Protein AF-A0A1Y2HC83-F1 (afdb_monomer_lite)

Secondary structure (DSSP, 8-state):
-------------------------------PPP------------SS--SSSHHHHHHHHHHHHHHHTGGGGGTS--SSS---SSSSTT-S-TT-SS--PPPPBPHHHHHHHHHHHHSTTPPPHHHHHHHHT--HHHHHHHHHHHHHHHHHHHHH-PPP-HHHHHHHHHHTT-B-SPPSS--GGGS-----PPPP-----TT----HHHHHHHHHHHTTTS---HHHHHHHHHHHHT----EEEEEETTEEEEEE------TT-------------

pLDDT: mean 71.22, std 21.64, range [29.66, 98.06]

Radius of gyration: 36.59 Å; chains: 1; bounding box: 83×108×88 Å

InterPro domains:
  IPR021036 Small ribosomal subunit protein mS45 [PTHR28158] (38-221)

Sequence (277 aa):
MIRPSPSSSSAPAAAAAAIGALAIRRSLLHTSRPMLLATATAADVESSATTGRSRSGKKLNRVQAWLASEGKVFQQVHTGGSNYVSRRGDQPFPMNPLFRPVPPLADRVRNDIFTQATQAGGKSVAELAASFRLSEARIKAIIKLKQHERTLVQEQGFQLQHAFREGMERMLGSLTRRPGGLDVAYVKPIRADPPYLLALDEDAVFEKEDALRMLKAGSAHGTDSAAERKAFKEKSKKKEPVVFVKETKRGKMVFNLNADVTQGHVKRVYKTELKSY

Organism: NCBI:txid765915

Structure (mmCIF, N/CA/C/O backbone):
data_AF-A0A1Y2HC83-F1
#
_entry.id   AF-A0A1Y2HC83-F1
#
loop_
_atom_site.group_PDB
_atom_site.id
_atom_site.type_symbol
_atom_site.label_atom_id
_atom_site.label_alt_id
_atom_site.label_comp_id
_atom_site.label_asym_id
_atom_site.label_entity_id
_atom_site.label_seq_id
_atom_site.pdbx_PDB_ins_code
_atom_site.Cartn_x
_atom_site.Cartn_y
_atom_site.Cartn_z
_atom_site.occupancy
_atom_site.B_iso_or_equiv
_atom_site.auth_seq_id
_atom_site.auth_comp_id
_atom_site.auth_asym_id
_atom_site.auth_atom_id
_atom_site.pdbx_PDB_model_num
ATOM 1 N N . MET A 1 1 ? -46.343 -49.167 -20.601 1.00 45.88 1 MET A N 1
ATOM 2 C CA . MET A 1 1 ? -45.457 -48.256 -21.362 1.00 45.88 1 MET A CA 1
ATOM 3 C C . MET A 1 1 ? -45.866 -48.359 -22.830 1.00 45.88 1 MET A C 1
ATOM 5 O O . MET A 1 1 ? -45.583 -49.367 -23.447 1.00 45.88 1 MET A O 1
ATOM 9 N N . ILE A 1 2 ? -46.918 -47.649 -23.248 1.00 40.31 2 ILE A N 1
ATOM 10 C CA . ILE A 1 2 ? -46.916 -46.294 -23.849 1.00 40.31 2 ILE A CA 1
ATOM 11 C C . ILE A 1 2 ? -46.268 -46.270 -25.256 1.00 40.31 2 ILE A C 1
ATOM 13 O O . ILE A 1 2 ? -45.082 -46.011 -25.366 1.00 40.31 2 ILE A O 1
ATOM 17 N N . ARG A 1 3 ? -47.114 -46.531 -26.276 1.00 41.12 3 ARG A N 1
ATOM 18 C CA . ARG A 1 3 ? -47.461 -45.682 -27.455 1.00 41.12 3 ARG A CA 1
ATOM 19 C C . ARG A 1 3 ? -46.369 -45.276 -28.501 1.00 41.12 3 ARG A C 1
ATOM 21 O O . ARG A 1 3 ? -45.192 -45.465 -28.243 1.00 41.12 3 ARG A O 1
ATOM 28 N N . PRO A 1 4 ? -46.758 -44.836 -29.729 1.00 56.44 4 PRO A N 1
ATOM 29 C CA . PRO A 1 4 ? -46.346 -45.445 -31.007 1.00 56.44 4 PRO A CA 1
ATOM 30 C C . PRO A 1 4 ? -45.629 -44.487 -32.003 1.00 56.44 4 PRO A C 1
ATOM 32 O O . PRO A 1 4 ? -45.387 -43.323 -31.702 1.00 56.44 4 PRO A O 1
ATOM 35 N N . SER A 1 5 ? -45.318 -44.994 -33.205 1.00 44.75 5 SER A N 1
ATOM 36 C CA . SER A 1 5 ? -44.954 -44.282 -34.460 1.00 44.75 5 SER A CA 1
ATOM 37 C C . SER A 1 5 ? -46.175 -43.550 -35.098 1.00 44.75 5 SER A C 1
ATOM 39 O O . SER A 1 5 ? -47.247 -43.666 -34.495 1.00 44.75 5 SER A O 1
ATOM 41 N N . PRO A 1 6 ? -46.165 -42.879 -36.296 1.00 59.50 6 PRO A N 1
ATOM 42 C CA . PRO A 1 6 ? -45.123 -42.428 -37.263 1.00 59.50 6 PRO A CA 1
ATOM 43 C C . PRO A 1 6 ? -45.338 -40.990 -37.891 1.00 59.50 6 PRO A C 1
ATOM 45 O O . PRO A 1 6 ? -46.348 -40.336 -37.659 1.00 59.50 6 PRO A O 1
ATOM 48 N N . SER A 1 7 ? -44.457 -40.595 -38.838 1.00 39.09 7 SER A N 1
ATOM 49 C CA . SER A 1 7 ? -44.719 -39.840 -40.107 1.00 39.09 7 SER A CA 1
ATOM 50 C C . SER A 1 7 ? -44.665 -38.290 -40.232 1.00 39.09 7 SER A C 1
ATOM 52 O O . SER A 1 7 ? -45.057 -37.544 -39.341 1.00 39.09 7 SER A O 1
ATOM 54 N N . SER A 1 8 ? -44.296 -37.870 -41.466 1.00 37.00 8 SER A N 1
ATOM 55 C CA . SER A 1 8 ? -44.434 -36.548 -42.140 1.00 37.00 8 SER A CA 1
ATOM 56 C C . SER A 1 8 ? -43.319 -35.512 -41.857 1.00 37.00 8 SER A C 1
ATOM 58 O O . SER A 1 8 ? -42.768 -35.500 -40.769 1.00 37.00 8 SER A O 1
ATOM 60 N N . SER A 1 9 ? -42.890 -34.595 -42.734 1.00 37.06 9 SER A N 1
ATOM 61 C CA . SER A 1 9 ? -43.150 -34.260 -44.143 1.00 37.06 9 SER A CA 1
ATOM 62 C C . SER A 1 9 ? -42.238 -33.066 -44.512 1.00 37.06 9 SER A C 1
ATOM 64 O O . SER A 1 9 ? -41.998 -32.207 -43.674 1.00 37.06 9 SER A O 1
ATOM 66 N N . SER A 1 10 ? -41.795 -33.028 -45.773 1.00 37.69 10 SER A N 1
ATOM 67 C CA . SER A 1 10 ? -41.508 -31.864 -46.646 1.00 37.69 10 SER A CA 1
ATOM 68 C C . SER A 1 10 ? -40.612 -30.679 -46.217 1.00 37.69 10 SER A C 1
ATOM 70 O O . SER A 1 10 ? -40.894 -29.944 -45.276 1.00 37.69 10 SER A O 1
ATOM 72 N N . ALA A 1 11 ? -39.632 -30.406 -47.092 1.00 41.16 11 ALA A N 1
ATOM 73 C CA . ALA A 1 11 ? -38.909 -29.141 -47.305 1.00 41.16 11 ALA A CA 1
ATOM 74 C C . ALA A 1 11 ? -39.824 -27.937 -47.667 1.00 41.16 11 ALA A C 1
ATOM 76 O O . ALA A 1 11 ? -41.019 -28.137 -47.898 1.00 41.16 11 ALA A O 1
ATOM 77 N N . PRO A 1 12 ? -39.286 -26.695 -47.742 1.00 51.78 12 PRO A N 1
ATOM 78 C CA . PRO A 1 12 ? -38.745 -26.159 -49.018 1.00 51.78 12 PRO A CA 1
ATOM 79 C C . PRO A 1 12 ? -37.409 -25.377 -48.859 1.00 51.78 12 PRO A C 1
ATOM 81 O O . PRO A 1 12 ? -37.115 -24.848 -47.792 1.00 51.78 12 PRO A O 1
ATOM 84 N N . ALA A 1 13 ? -36.461 -25.446 -49.808 1.00 32.88 13 ALA A N 1
ATOM 85 C CA . ALA A 1 13 ? -36.283 -24.583 -51.004 1.00 32.88 13 ALA A CA 1
ATOM 86 C C . ALA A 1 13 ? -36.213 -23.068 -50.670 1.00 32.88 13 ALA A C 1
ATOM 88 O O . ALA A 1 13 ? -37.171 -22.504 -50.164 1.00 32.88 13 ALA A O 1
ATOM 89 N N . ALA A 1 14 ? -35.055 -22.397 -50.740 1.00 31.27 14 ALA A N 1
ATOM 90 C CA . ALA A 1 14 ? -34.318 -21.915 -51.925 1.00 31.27 14 ALA A CA 1
ATOM 91 C C . ALA A 1 14 ? -34.965 -20.710 -52.656 1.00 31.27 14 ALA A C 1
ATOM 93 O O . ALA A 1 14 ? -35.885 -20.883 -53.444 1.00 31.27 14 ALA A O 1
ATOM 94 N N . ALA A 1 15 ? -34.398 -19.514 -52.438 1.00 31.12 15 ALA A N 1
ATOM 95 C CA . ALA A 1 15 ? -34.291 -18.363 -53.358 1.00 31.12 15 ALA A CA 1
ATOM 96 C C . ALA A 1 15 ? -33.234 -17.412 -52.734 1.00 31.12 15 ALA A C 1
ATOM 98 O O . ALA A 1 15 ? -33.393 -17.038 -51.579 1.00 31.12 15 ALA A O 1
ATOM 99 N N . ALA A 1 16 ? -32.036 -17.118 -53.255 1.00 29.66 16 ALA A N 1
ATOM 100 C CA . ALA A 1 16 ? -31.529 -16.774 -54.590 1.00 29.66 16 ALA A CA 1
ATOM 101 C C . ALA A 1 16 ? -31.827 -15.324 -55.039 1.00 29.66 16 ALA A C 1
ATOM 103 O O . ALA A 1 16 ? -32.833 -15.082 -55.692 1.00 29.66 16 ALA A O 1
ATOM 104 N N . ALA A 1 17 ? -30.913 -14.396 -54.700 1.00 30.97 17 ALA A N 1
ATOM 105 C CA . ALA A 1 17 ? -30.393 -13.261 -55.504 1.00 30.97 17 ALA A CA 1
ATOM 106 C C . ALA A 1 17 ? -29.356 -12.491 -54.628 1.00 30.97 17 ALA A C 1
ATOM 108 O O . ALA A 1 17 ? -29.704 -12.083 -53.527 1.00 30.97 17 ALA A O 1
ATOM 109 N N . ALA A 1 18 ? -28.034 -12.435 -54.885 1.00 30.77 18 ALA A N 1
ATOM 110 C CA . ALA A 1 18 ? -27.296 -11.784 -55.991 1.00 30.77 18 ALA A CA 1
ATOM 111 C C . ALA A 1 18 ? -27.608 -10.263 -56.043 1.00 30.77 18 ALA A C 1
ATOM 113 O O . ALA A 1 18 ? -28.774 -9.923 -56.136 1.00 30.77 18 ALA A O 1
ATOM 114 N N . ILE A 1 19 ? -26.724 -9.255 -55.984 1.00 33.34 19 ILE A N 1
ATOM 115 C CA . ILE A 1 19 ? -25.278 -9.025 -56.179 1.00 33.34 19 ILE A CA 1
ATOM 116 C C . ILE A 1 19 ? -24.958 -7.674 -55.494 1.00 33.34 19 ILE A C 1
ATOM 118 O O . ILE A 1 19 ? -25.805 -6.785 -55.491 1.00 33.34 19 ILE A O 1
ATOM 122 N N . GLY A 1 20 ? -23.735 -7.464 -54.990 1.00 30.34 20 GLY A N 1
ATOM 123 C CA . GLY A 1 20 ? -23.270 -6.110 -54.655 1.00 30.34 20 GLY A CA 1
ATOM 124 C C . GLY A 1 20 ? -21.979 -6.056 -53.846 1.00 30.34 20 GLY A C 1
ATOM 125 O O . GLY A 1 20 ? -22.003 -5.833 -52.642 1.00 30.34 20 GLY A O 1
ATOM 126 N N . ALA A 1 21 ? -20.841 -6.256 -54.508 1.00 34.69 21 ALA A N 1
ATOM 127 C CA . ALA A 1 21 ? -19.525 -5.981 -53.946 1.00 34.69 21 ALA A CA 1
ATOM 128 C C . ALA A 1 21 ? -19.217 -4.474 -53.993 1.00 34.69 21 ALA A C 1
ATOM 130 O O . ALA A 1 21 ? -19.332 -3.891 -55.065 1.00 34.69 21 ALA A O 1
ATOM 131 N N . LEU A 1 22 ? -18.725 -3.878 -52.898 1.00 32.03 22 LEU A N 1
ATOM 132 C CA . LEU A 1 22 ? -17.522 -3.035 -52.949 1.00 32.03 22 LEU A CA 1
ATOM 133 C C . LEU A 1 22 ? -16.930 -2.763 -51.558 1.00 32.03 22 LEU A C 1
ATOM 135 O O . LEU A 1 22 ? -17.601 -2.725 -50.533 1.00 32.03 22 LEU A O 1
ATOM 139 N N . ALA A 1 23 ? -15.617 -2.608 -51.581 1.00 33.75 23 ALA A N 1
ATOM 140 C CA . ALA A 1 23 ? -14.670 -2.620 -50.492 1.00 33.75 23 ALA A CA 1
ATOM 141 C C . ALA A 1 23 ? -14.610 -1.331 -49.643 1.00 33.75 23 ALA A C 1
ATOM 143 O O . ALA A 1 23 ? -14.702 -0.225 -50.158 1.00 33.75 23 ALA A O 1
ATOM 144 N N . ILE A 1 24 ? -14.319 -1.537 -48.350 1.00 39.47 24 ILE A N 1
ATOM 145 C CA . ILE A 1 24 ? -13.302 -0.872 -47.504 1.00 39.47 24 ILE A CA 1
ATOM 146 C C . ILE A 1 24 ? -13.217 0.671 -47.558 1.00 39.47 24 ILE A C 1
ATOM 148 O O . ILE A 1 24 ? -12.739 1.225 -48.542 1.00 39.47 24 ILE A O 1
ATOM 152 N N . ARG A 1 25 ? -13.404 1.337 -46.397 1.00 36.41 25 ARG A N 1
ATOM 153 C CA . ARG A 1 25 ? -12.366 2.176 -45.732 1.00 36.41 25 ARG A CA 1
ATOM 154 C C . ARG A 1 25 ? -12.815 2.786 -44.386 1.00 36.41 25 ARG A C 1
ATOM 156 O O . ARG A 1 25 ? -13.729 3.588 -44.321 1.00 36.41 25 ARG A O 1
ATOM 163 N N . ARG A 1 26 ? -12.069 2.401 -43.338 1.00 36.91 26 ARG A N 1
ATOM 164 C CA . ARG A 1 26 ? -11.460 3.208 -42.251 1.00 36.91 26 ARG A CA 1
ATOM 165 C C . ARG A 1 26 ? -12.202 4.433 -41.666 1.00 36.91 26 ARG A C 1
ATOM 167 O O . ARG A 1 26 ? -12.297 5.454 -42.322 1.00 36.91 26 ARG A O 1
ATOM 174 N N . SER A 1 27 ? -12.464 4.323 -40.352 1.00 37.09 27 SER A N 1
ATOM 175 C CA . SER A 1 27 ? -12.159 5.249 -39.228 1.00 37.09 27 SER A CA 1
ATOM 176 C C . SER A 1 27 ? -12.432 6.756 -39.343 1.00 37.09 27 SER A C 1
ATOM 178 O O . SER A 1 27 ? -12.029 7.364 -40.323 1.00 37.09 27 SER A O 1
ATOM 180 N N . LEU A 1 28 ? -12.905 7.356 -38.237 1.00 42.22 28 LEU A N 1
ATOM 181 C CA . LEU A 1 28 ? -12.332 8.503 -37.480 1.00 42.22 28 LEU A CA 1
ATOM 182 C C . LEU A 1 28 ? -13.413 8.969 -36.472 1.00 42.22 28 LEU A C 1
ATOM 184 O O . LEU A 1 28 ? -14.526 9.291 -36.859 1.00 42.22 28 LEU A O 1
ATOM 188 N N . LEU A 1 29 ? -13.259 8.762 -35.161 1.00 40.66 29 LEU A N 1
ATOM 189 C CA . LEU A 1 29 ? -12.556 9.634 -34.207 1.00 40.66 29 LEU A CA 1
ATOM 190 C C . LEU A 1 29 ? -12.891 11.123 -34.365 1.00 40.66 29 LEU A C 1
ATOM 192 O O . LEU A 1 29 ? -12.432 11.793 -35.285 1.00 40.66 29 LEU A O 1
ATOM 196 N N . HIS A 1 30 ? -13.640 11.620 -33.380 1.00 38.84 30 HIS A N 1
ATOM 197 C CA . HIS A 1 30 ? -13.771 13.031 -33.060 1.00 38.84 30 HIS A CA 1
ATOM 198 C C . HIS A 1 30 ? -12.400 13.554 -32.626 1.00 38.84 30 HIS A C 1
ATOM 200 O O . HIS A 1 30 ? -11.916 13.253 -31.536 1.00 38.84 30 HIS A O 1
ATOM 206 N N . THR A 1 31 ? -11.767 14.328 -33.497 1.00 39.34 31 THR A N 1
ATOM 207 C CA . THR A 1 31 ? -10.658 15.212 -33.147 1.00 39.34 31 THR A CA 1
ATOM 208 C C . THR A 1 31 ? -11.039 16.597 -33.632 1.00 39.34 31 THR A C 1
ATOM 210 O O . THR A 1 31 ? -11.490 16.787 -34.762 1.00 39.34 31 THR A O 1
ATOM 213 N N . SER A 1 32 ? -10.892 17.552 -32.723 1.00 39.56 32 SER A N 1
ATOM 214 C CA . SER A 1 32 ? -11.107 18.974 -32.916 1.00 39.56 32 SER A CA 1
ATOM 215 C C . SER A 1 32 ? -10.451 19.460 -34.203 1.00 39.56 32 SER A C 1
ATOM 217 O O . SER A 1 32 ? -9.245 19.309 -34.402 1.00 39.56 32 SER A O 1
ATOM 219 N N . ARG A 1 33 ? -11.268 20.046 -35.076 1.00 38.38 33 ARG A N 1
ATOM 220 C CA . ARG A 1 33 ? -10.819 20.751 -36.270 1.00 38.38 33 ARG A CA 1
ATOM 221 C C . ARG A 1 33 ? -10.225 22.103 -35.849 1.00 38.38 33 ARG A C 1
ATOM 223 O O . ARG A 1 33 ? -10.919 22.858 -35.169 1.00 38.38 33 ARG A O 1
ATOM 230 N N . PRO A 1 34 ? -8.988 22.435 -36.251 1.00 45.12 34 PRO A N 1
ATOM 231 C CA . PRO A 1 34 ? -8.482 23.794 -36.171 1.00 45.12 34 PRO A CA 1
ATOM 232 C C . PRO A 1 34 ? -9.173 24.651 -37.238 1.00 45.12 34 PRO A C 1
ATOM 234 O O . PRO A 1 34 ? -9.329 24.246 -38.391 1.00 45.12 34 PRO A O 1
ATOM 237 N N . MET A 1 35 ? -9.617 25.829 -36.821 1.00 42.78 35 MET A N 1
ATOM 238 C CA . MET A 1 35 ? -10.268 26.832 -37.652 1.00 42.78 35 MET A CA 1
ATOM 239 C C . MET A 1 35 ? -9.191 27.600 -38.428 1.00 42.78 35 MET A C 1
ATOM 241 O O . MET A 1 35 ? -8.456 28.362 -37.816 1.00 42.78 35 MET A O 1
ATOM 245 N N . LEU A 1 36 ? -9.080 27.410 -39.746 1.00 40.59 36 LEU A N 1
ATOM 246 C CA . LEU A 1 36 ? -8.423 28.369 -40.644 1.00 40.59 36 LEU A CA 1
ATOM 247 C C . LEU A 1 36 ? -8.997 28.251 -42.061 1.00 40.59 36 LEU A C 1
ATOM 249 O O . LEU A 1 36 ? -8.651 27.334 -42.801 1.00 40.59 36 LEU A O 1
ATOM 253 N N . LEU A 1 37 ? -9.837 29.218 -42.435 1.00 34.22 37 LEU A N 1
ATOM 254 C CA . LEU A 1 37 ? -9.854 29.779 -43.784 1.00 34.22 37 LEU A CA 1
ATOM 255 C C . LEU A 1 37 ? -10.456 31.191 -43.719 1.00 34.22 37 LEU A C 1
ATOM 257 O O . LEU A 1 37 ? -11.670 31.363 -43.726 1.00 34.22 37 LEU A O 1
ATOM 261 N N . ALA A 1 38 ? -9.588 32.196 -43.635 1.00 34.94 38 ALA A N 1
ATOM 262 C CA . ALA A 1 38 ? -9.898 33.546 -44.077 1.00 34.94 38 ALA A CA 1
ATOM 263 C C . ALA A 1 38 ? -8.906 33.872 -45.194 1.00 34.94 38 ALA A C 1
ATOM 265 O O . ALA A 1 38 ? -7.693 33.743 -45.036 1.00 34.94 38 ALA A O 1
ATOM 266 N N . THR A 1 39 ? -9.461 34.194 -46.351 1.00 42.56 39 THR A N 1
ATOM 267 C CA . THR A 1 39 ? -8.772 34.605 -47.567 1.00 42.56 39 THR A CA 1
ATOM 268 C C . THR A 1 39 ? -8.054 35.933 -47.342 1.00 42.56 39 THR A C 1
ATOM 270 O O . THR A 1 39 ? -8.710 36.941 -47.092 1.00 42.56 39 THR A O 1
ATOM 273 N N . ALA A 1 40 ? -6.732 35.948 -47.482 1.00 35.38 40 ALA A N 1
ATOM 274 C CA . ALA A 1 4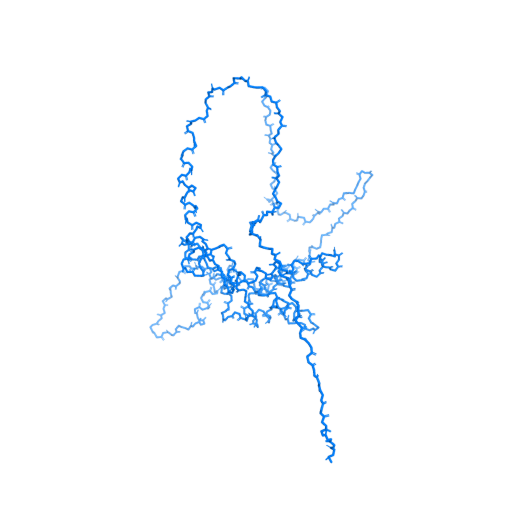0 ? -5.958 37.169 -47.660 1.00 35.38 40 ALA A CA 1
ATOM 275 C C . ALA A 1 40 ? -4.898 36.915 -48.738 1.00 35.38 40 ALA A C 1
ATOM 277 O O . ALA A 1 40 ? -3.988 36.109 -48.575 1.00 35.38 40 ALA A O 1
ATOM 278 N N . THR A 1 41 ? -5.170 37.529 -49.885 1.00 34.03 41 THR A N 1
ATOM 279 C CA . THR A 1 41 ? -4.273 38.019 -50.938 1.00 34.03 41 THR A CA 1
ATOM 280 C C . THR A 1 41 ? -2.787 37.658 -50.866 1.00 34.03 41 THR A C 1
ATOM 282 O O . THR A 1 41 ? -2.089 37.954 -49.902 1.00 34.03 41 THR A O 1
ATOM 285 N N . ALA A 1 42 ? -2.307 37.117 -51.987 1.00 44.78 42 ALA A N 1
ATOM 286 C CA . ALA A 1 42 ? -0.905 36.972 -52.335 1.00 44.78 42 ALA A CA 1
ATOM 287 C C . ALA A 1 42 ? -0.193 38.331 -52.420 1.00 44.78 42 ALA A C 1
ATOM 289 O O . ALA A 1 42 ? -0.583 39.162 -53.235 1.00 44.78 42 ALA A O 1
ATOM 290 N N . ALA A 1 43 ? 0.842 38.515 -51.602 1.00 46.56 43 ALA A N 1
ATOM 291 C CA . ALA A 1 43 ? 2.097 39.221 -51.881 1.00 46.56 43 ALA A CA 1
ATOM 292 C C . ALA A 1 43 ? 2.872 39.349 -50.558 1.00 46.56 43 ALA A C 1
ATOM 294 O O . ALA A 1 43 ? 2.275 39.645 -49.529 1.00 46.56 43 ALA A O 1
ATOM 295 N N . ASP A 1 44 ? 4.183 39.116 -50.616 1.00 43.19 44 ASP A N 1
ATOM 296 C CA . ASP A 1 44 ? 5.177 39.427 -49.582 1.00 43.19 44 ASP A CA 1
ATOM 297 C C . ASP A 1 44 ? 5.065 38.692 -48.235 1.00 43.19 44 ASP A C 1
ATOM 299 O O . ASP A 1 44 ? 4.354 39.115 -47.338 1.00 43.19 44 ASP A O 1
ATOM 303 N N . VAL A 1 45 ? 5.830 37.601 -48.080 1.00 48.75 45 VAL A N 1
ATOM 304 C CA . VAL A 1 45 ? 6.926 37.449 -47.090 1.00 48.75 45 VAL A CA 1
ATOM 305 C C . VAL A 1 45 ? 7.704 36.183 -47.479 1.00 48.75 45 VAL A C 1
ATOM 307 O O . VAL A 1 45 ? 7.499 35.088 -46.954 1.00 48.75 45 VAL A O 1
ATOM 310 N N . GLU A 1 46 ? 8.625 36.333 -48.425 1.00 48.75 46 GLU A N 1
ATOM 311 C CA . GLU A 1 46 ? 9.787 35.457 -48.532 1.00 48.75 46 GLU A CA 1
ATOM 312 C C . GLU A 1 46 ? 10.875 36.051 -47.630 1.00 48.75 46 GLU A C 1
ATOM 314 O O . GLU A 1 46 ? 11.444 37.087 -47.960 1.00 48.75 46 GLU A O 1
ATOM 319 N N . SER A 1 47 ? 11.124 35.444 -46.464 1.00 49.28 47 SER A N 1
ATOM 320 C CA . SER A 1 47 ? 12.454 35.328 -45.830 1.00 49.28 47 SER A CA 1
ATOM 321 C C . SER A 1 47 ? 12.354 34.831 -44.385 1.00 49.28 47 SER A C 1
ATOM 323 O O . SER A 1 47 ? 11.596 35.352 -43.575 1.00 49.28 47 SER A O 1
ATOM 325 N N . SER A 1 48 ? 13.210 33.858 -44.058 1.00 44.34 48 SER A N 1
ATOM 326 C CA . SER A 1 48 ? 13.523 33.354 -42.708 1.00 44.34 48 SER A CA 1
ATOM 327 C C . SER A 1 48 ? 12.559 32.352 -42.056 1.00 44.34 48 SER A C 1
ATOM 329 O O . SER A 1 48 ? 12.092 32.554 -40.940 1.00 44.34 48 SER A O 1
ATOM 331 N N . ALA A 1 49 ? 12.365 31.180 -42.675 1.00 46.72 49 ALA A N 1
ATOM 332 C CA . ALA A 1 49 ? 11.893 29.990 -41.943 1.00 46.72 49 ALA A CA 1
ATOM 333 C C . ALA A 1 49 ? 12.374 28.647 -42.533 1.00 46.72 49 ALA A C 1
ATOM 335 O O . ALA A 1 49 ? 11.618 27.679 -42.592 1.00 46.72 49 ALA A O 1
ATOM 336 N N . THR A 1 50 ? 13.627 28.535 -42.984 1.00 50.84 50 THR A N 1
ATOM 337 C CA . THR A 1 50 ? 14.108 27.309 -43.656 1.00 50.84 50 THR A CA 1
ATOM 338 C C . THR A 1 50 ? 15.499 26.851 -43.213 1.00 50.84 50 THR A C 1
ATOM 340 O O . THR A 1 50 ? 16.330 26.499 -44.033 1.00 50.84 50 THR A O 1
ATOM 343 N N . THR A 1 51 ? 15.757 26.735 -41.905 1.00 46.91 51 THR A N 1
ATOM 344 C CA . THR A 1 51 ? 16.914 25.939 -41.409 1.00 46.91 51 THR A CA 1
ATOM 345 C C . THR A 1 51 ? 16.641 25.070 -40.168 1.00 46.91 51 THR A C 1
ATOM 347 O O . THR A 1 51 ? 17.521 24.332 -39.728 1.00 46.91 51 THR A O 1
ATOM 350 N N . GLY A 1 52 ? 15.412 25.036 -39.630 1.00 46.84 52 GLY A N 1
ATOM 351 C CA . GLY A 1 52 ? 15.092 24.270 -38.407 1.00 46.84 52 GLY A CA 1
ATOM 352 C C . GLY A 1 52 ? 14.457 22.879 -38.594 1.00 46.84 52 GLY A C 1
ATOM 353 O O . GLY A 1 52 ? 14.482 22.060 -37.676 1.00 46.84 52 GLY A O 1
ATOM 354 N N . ARG A 1 53 ? 13.877 22.567 -39.763 1.00 50.62 53 ARG A N 1
ATOM 355 C CA . ARG A 1 53 ? 12.913 21.446 -39.902 1.00 50.62 53 ARG A CA 1
ATOM 356 C C . ARG A 1 53 ? 13.532 20.057 -40.151 1.00 50.62 53 ARG A C 1
ATOM 358 O O . ARG A 1 53 ? 12.866 19.045 -39.959 1.00 50.62 53 ARG A O 1
ATOM 365 N N . SER A 1 54 ? 14.814 19.975 -40.512 1.00 54.06 54 SER A N 1
ATOM 366 C CA . SER A 1 54 ? 15.453 18.720 -40.966 1.00 54.06 54 SER A CA 1
ATOM 367 C C . SER A 1 54 ? 15.996 17.821 -39.835 1.00 54.06 54 SER A C 1
ATOM 369 O O . SER A 1 54 ? 16.049 16.597 -39.965 1.00 54.06 54 SER A O 1
ATOM 371 N N . ARG A 1 55 ? 16.343 18.380 -38.666 1.00 55.66 55 ARG A N 1
ATOM 372 C CA . ARG A 1 55 ? 16.945 17.595 -37.562 1.00 55.66 55 ARG A CA 1
ATOM 373 C C . ARG A 1 55 ? 15.926 16.823 -36.709 1.00 55.66 55 ARG A C 1
ATOM 375 O O . ARG A 1 55 ? 16.302 15.866 -36.033 1.00 55.66 55 ARG A O 1
ATOM 382 N N . SER A 1 56 ? 14.648 17.204 -36.766 1.00 60.03 56 SER A N 1
ATOM 383 C CA . SER A 1 56 ? 13.549 16.551 -36.037 1.00 60.03 56 SER A CA 1
ATOM 384 C C . SER A 1 56 ? 13.087 15.249 -36.711 1.00 60.03 56 SER A C 1
ATOM 386 O O . SER A 1 56 ? 12.889 14.239 -36.035 1.00 60.03 56 SER A O 1
ATOM 388 N N . GLY A 1 57 ? 13.032 15.216 -38.051 1.00 68.88 57 GLY A N 1
ATOM 389 C CA . GLY A 1 57 ? 12.521 14.067 -38.813 1.00 68.88 57 GLY A CA 1
ATOM 390 C C . GLY A 1 57 ? 13.272 12.759 -38.545 1.00 68.88 57 GLY A C 1
ATOM 391 O O . GLY A 1 57 ? 12.652 11.725 -38.328 1.00 68.88 57 GLY A O 1
ATOM 392 N N . LYS A 1 58 ? 14.608 12.795 -38.437 1.00 74.38 58 LYS A N 1
ATOM 393 C CA . LYS A 1 58 ? 15.410 11.590 -38.138 1.00 74.38 58 LYS A CA 1
ATOM 394 C C . LYS A 1 58 ? 15.119 11.010 -36.746 1.00 74.38 58 LYS A C 1
ATOM 396 O O . LYS A 1 58 ? 15.132 9.792 -36.578 1.00 74.38 58 LYS A O 1
ATOM 401 N N . LYS A 1 59 ? 14.851 11.863 -35.749 1.00 77.69 59 LYS A N 1
ATOM 402 C CA . LYS A 1 59 ? 14.491 11.429 -34.387 1.00 77.69 59 LYS A CA 1
ATOM 403 C C . LYS A 1 59 ? 13.076 10.856 -34.352 1.00 77.69 59 LYS A C 1
ATOM 405 O O . LYS A 1 59 ? 12.874 9.799 -33.764 1.00 77.69 59 LYS A O 1
ATOM 410 N N . LEU A 1 60 ? 12.133 11.504 -35.038 1.00 81.88 60 LEU A N 1
ATOM 411 C CA . LEU A 1 60 ? 10.763 11.007 -35.183 1.00 81.88 60 LEU A CA 1
ATOM 412 C C . LEU A 1 60 ? 10.730 9.645 -35.884 1.00 81.88 60 LEU A C 1
ATOM 414 O O . LEU A 1 60 ? 10.064 8.738 -35.397 1.00 81.88 60 LEU A O 1
ATOM 418 N N . ASN A 1 61 ? 11.528 9.458 -36.937 1.00 88.69 61 ASN A N 1
ATOM 419 C CA . ASN A 1 61 ? 11.636 8.176 -37.634 1.00 88.69 61 ASN A CA 1
ATOM 420 C C . ASN A 1 61 ? 12.170 7.064 -36.718 1.00 88.69 61 ASN A C 1
ATOM 422 O O . ASN A 1 61 ? 11.683 5.941 -36.775 1.00 88.69 61 ASN A O 1
ATOM 426 N N . ARG A 1 62 ? 13.134 7.366 -35.834 1.00 91.56 62 ARG A N 1
ATOM 427 C CA . ARG A 1 62 ? 13.633 6.398 -34.839 1.00 91.56 62 ARG A CA 1
ATOM 428 C C . ARG A 1 62 ? 12.576 6.031 -33.800 1.00 91.56 62 ARG A C 1
ATOM 430 O O . ARG A 1 62 ? 12.431 4.857 -33.482 1.00 91.56 62 ARG A O 1
ATOM 437 N N . VAL A 1 63 ? 11.827 7.013 -33.297 1.00 91.81 63 VAL A N 1
ATOM 438 C CA . VAL A 1 63 ? 10.730 6.769 -32.346 1.00 91.81 63 VAL A CA 1
ATOM 439 C C . VAL A 1 63 ? 9.630 5.937 -33.001 1.00 91.81 63 VAL A C 1
ATOM 441 O O . VAL A 1 63 ? 9.164 4.975 -32.404 1.00 91.81 63 VAL A O 1
ATOM 444 N N . GLN A 1 64 ? 9.250 6.253 -34.239 1.00 93.56 64 GLN A N 1
ATOM 445 C CA . GLN A 1 64 ? 8.264 5.475 -34.990 1.00 93.56 64 GLN A CA 1
ATOM 446 C C . GLN A 1 64 ? 8.750 4.052 -35.272 1.00 93.56 64 GLN A C 1
ATOM 448 O O . GLN A 1 64 ? 7.979 3.114 -35.100 1.00 93.56 64 GLN A O 1
ATOM 453 N N . ALA A 1 65 ? 10.023 3.879 -35.640 1.00 94.19 65 ALA A N 1
ATOM 454 C CA . ALA A 1 65 ? 10.618 2.558 -35.816 1.00 94.19 65 ALA A CA 1
ATOM 455 C C . ALA A 1 65 ? 10.577 1.745 -34.513 1.00 94.19 65 ALA A C 1
ATOM 457 O O . ALA A 1 65 ? 10.211 0.575 -34.553 1.00 94.19 65 ALA A O 1
ATOM 458 N N . TRP A 1 66 ? 10.874 2.367 -33.366 1.00 93.12 66 TRP A N 1
ATOM 459 C CA . TRP A 1 66 ? 10.773 1.719 -32.056 1.00 93.12 66 TRP A CA 1
ATOM 460 C C . TRP A 1 66 ? 9.326 1.377 -31.684 1.00 93.12 66 TRP A C 1
ATOM 462 O O . TRP A 1 66 ? 9.051 0.248 -31.295 1.00 93.12 66 TRP A O 1
ATOM 472 N N . LEU A 1 67 ? 8.380 2.307 -31.862 1.00 93.94 67 LEU A N 1
ATOM 473 C CA . LEU A 1 67 ? 6.950 2.069 -31.623 1.00 93.94 67 LEU A CA 1
ATOM 474 C C . LEU A 1 67 ? 6.391 0.946 -32.509 1.00 93.94 67 LEU A C 1
ATOM 476 O O . LEU A 1 67 ? 5.499 0.219 -32.079 1.00 93.94 67 LEU A O 1
ATOM 480 N N . ALA A 1 68 ? 6.910 0.800 -33.730 1.00 93.75 68 ALA A N 1
ATOM 481 C CA . ALA A 1 68 ? 6.528 -0.266 -34.650 1.00 93.75 68 ALA A CA 1
ATOM 482 C C . ALA A 1 68 ? 7.147 -1.629 -34.286 1.00 93.75 68 ALA A C 1
ATOM 484 O O . ALA A 1 68 ? 6.536 -2.659 -34.581 1.00 93.75 68 ALA A O 1
ATOM 485 N N . SER A 1 69 ? 8.329 -1.638 -33.661 1.00 91.81 69 SER A N 1
ATOM 486 C CA . SER A 1 69 ? 9.037 -2.843 -33.222 1.00 91.81 69 SER A CA 1
ATOM 487 C C . SER A 1 69 ? 8.814 -3.122 -31.728 1.00 91.81 69 SER A C 1
ATOM 489 O O . SER A 1 69 ? 7.736 -3.567 -31.338 1.00 91.81 69 SER A O 1
ATOM 491 N N . GLU A 1 70 ? 9.813 -2.863 -30.884 1.00 89.88 70 GLU A N 1
ATOM 492 C CA . GLU A 1 70 ? 9.838 -3.162 -29.446 1.00 89.88 70 GLU A CA 1
ATOM 493 C C . GLU A 1 70 ? 8.694 -2.484 -28.679 1.00 89.88 70 GLU A C 1
ATOM 495 O O . GLU A 1 70 ? 8.079 -3.083 -27.796 1.00 89.88 70 GLU A O 1
ATOM 500 N N . GLY A 1 71 ? 8.369 -1.245 -29.049 1.00 91.00 71 GLY A N 1
ATOM 501 C CA . GLY A 1 71 ? 7.338 -0.433 -28.412 1.00 91.00 71 GLY A CA 1
ATOM 502 C C . GLY A 1 71 ? 5.920 -0.974 -28.591 1.00 91.00 71 GLY A C 1
ATOM 503 O O . GLY A 1 71 ? 5.033 -0.659 -27.794 1.00 91.00 71 GLY A O 1
ATOM 504 N N . LYS A 1 72 ? 5.699 -1.833 -29.593 1.00 92.06 72 LYS A N 1
ATOM 505 C CA . LYS A 1 72 ? 4.382 -2.398 -29.914 1.00 92.06 72 LYS A CA 1
ATOM 506 C C . LYS A 1 72 ? 3.807 -3.230 -28.766 1.00 92.06 72 LYS A C 1
ATOM 508 O O . LYS A 1 72 ? 2.594 -3.249 -28.570 1.00 92.06 72 LYS A O 1
ATOM 513 N N . VAL A 1 73 ? 4.672 -3.864 -27.972 1.00 89.75 73 VAL A N 1
ATOM 514 C CA . VAL A 1 73 ? 4.286 -4.676 -26.806 1.00 89.75 73 VAL A CA 1
ATOM 515 C C . VAL A 1 73 ? 3.576 -3.836 -25.737 1.00 89.75 73 VAL A C 1
ATOM 517 O O . VAL A 1 73 ? 2.707 -4.344 -25.033 1.00 89.75 73 VAL A O 1
ATOM 520 N N . PHE A 1 74 ? 3.888 -2.540 -25.641 1.00 90.31 74 PHE A N 1
ATOM 521 C CA . PHE A 1 74 ? 3.307 -1.630 -24.647 1.00 90.31 74 PHE A CA 1
ATOM 522 C C . PHE A 1 74 ? 2.030 -0.931 -25.127 1.00 90.31 74 PHE A C 1
ATOM 524 O O . PHE A 1 74 ? 1.394 -0.217 -24.355 1.00 90.31 74 PHE A O 1
ATOM 531 N N . GLN A 1 75 ? 1.636 -1.124 -26.389 1.00 90.94 75 GLN A N 1
ATOM 532 C CA . GLN A 1 75 ? 0.406 -0.543 -26.927 1.00 90.94 75 GLN A CA 1
ATOM 533 C C . GLN A 1 75 ? -0.843 -1.241 -26.374 1.00 90.94 75 GLN A C 1
ATOM 535 O O . GLN A 1 75 ? -1.891 -0.615 -26.218 1.00 90.94 75 GLN A O 1
ATOM 540 N N . GLN A 1 76 ? -0.739 -2.541 -26.099 1.00 86.75 76 GLN A N 1
ATOM 541 C CA . GLN A 1 76 ? -1.835 -3.340 -25.571 1.00 86.75 76 GLN A CA 1
ATOM 542 C C . GLN A 1 76 ? -1.682 -3.536 -24.067 1.00 86.75 76 GLN A C 1
ATOM 544 O O . GLN A 1 76 ? -0.592 -3.767 -23.543 1.00 86.75 76 GLN A O 1
ATOM 549 N N . VAL A 1 77 ? -2.815 -3.475 -23.371 1.00 83.88 77 VAL A N 1
ATOM 550 C CA . VAL A 1 77 ? -2.880 -3.820 -21.957 1.00 83.88 77 VAL A CA 1
ATOM 551 C C . VAL A 1 77 ? -2.674 -5.321 -21.826 1.00 83.88 77 VAL A C 1
ATOM 553 O O . VAL A 1 77 ? -3.520 -6.119 -22.224 1.00 83.88 77 VAL A O 1
ATOM 556 N N . HIS A 1 78 ? -1.551 -5.714 -21.244 1.00 82.75 78 HIS A N 1
ATOM 557 C CA . HIS A 1 78 ? -1.371 -7.091 -20.814 1.00 82.75 78 HIS A CA 1
ATOM 558 C C . HIS A 1 78 ? -2.284 -7.404 -19.612 1.00 82.75 78 HIS A C 1
ATOM 560 O O . HIS A 1 78 ? -2.679 -6.515 -18.849 1.00 82.75 78 HIS A O 1
ATOM 566 N N . THR A 1 79 ? -2.624 -8.673 -19.435 1.00 80.00 79 THR A N 1
ATOM 567 C CA . THR A 1 79 ? -3.529 -9.111 -18.369 1.00 80.00 79 THR A CA 1
ATOM 568 C C . THR A 1 79 ? -2.746 -9.939 -17.357 1.00 80.00 79 THR A C 1
ATOM 570 O O . THR A 1 79 ? -2.106 -10.909 -17.751 1.00 80.00 79 THR A O 1
ATOM 573 N N . GLY A 1 80 ? -2.807 -9.586 -16.067 1.00 77.88 80 GLY A N 1
ATOM 574 C CA . GLY A 1 80 ? -2.291 -10.436 -14.982 1.00 77.88 80 GLY A CA 1
ATOM 575 C C . GLY A 1 80 ? -0.898 -10.092 -14.435 1.00 77.88 80 GLY A C 1
ATOM 576 O O . GLY A 1 80 ? -0.371 -10.855 -13.633 1.00 77.88 80 GLY A O 1
ATOM 577 N N . GLY A 1 81 ? -0.307 -8.960 -14.814 1.00 83.19 81 GLY A N 1
ATOM 578 C CA . GLY A 1 81 ? 0.998 -8.500 -14.314 1.00 83.19 81 GLY A CA 1
ATOM 579 C C . GLY A 1 81 ? 1.185 -7.009 -14.565 1.00 83.19 81 GLY A C 1
ATOM 580 O O . GLY A 1 81 ? 0.189 -6.372 -14.879 1.00 83.19 81 GLY A O 1
ATOM 581 N N . SER A 1 82 ? 2.411 -6.481 -14.434 1.00 87.50 82 SER A N 1
ATOM 582 C CA . SER A 1 82 ? 2.805 -5.112 -14.835 1.00 87.50 82 SER A CA 1
ATOM 583 C C . SER A 1 82 ? 3.778 -5.137 -16.030 1.00 87.50 82 SER A C 1
ATOM 585 O O . SER A 1 82 ? 4.714 -5.935 -16.039 1.00 87.50 82 SER A O 1
ATOM 587 N N . ASN A 1 83 ? 3.555 -4.284 -17.050 1.00 91.31 83 ASN A N 1
ATOM 588 C CA . ASN A 1 83 ? 4.252 -4.373 -18.344 1.00 91.31 83 ASN A CA 1
ATOM 589 C C . ASN A 1 83 ? 5.333 -3.318 -18.360 1.00 91.31 83 ASN A C 1
ATOM 591 O O . ASN A 1 83 ? 5.170 -2.231 -18.919 1.00 91.31 83 ASN A O 1
ATOM 595 N N . TYR A 1 84 ? 6.395 -3.588 -17.625 1.00 91.38 84 TYR A N 1
ATOM 596 C CA . TYR A 1 84 ? 7.460 -2.624 -17.487 1.00 91.38 84 TYR A CA 1
ATOM 597 C C . TYR A 1 84 ? 8.400 -2.637 -18.688 1.00 91.38 84 TYR A C 1
ATOM 599 O O . TYR A 1 84 ? 8.584 -3.650 -19.352 1.00 91.38 84 TYR A O 1
ATOM 607 N N . VAL A 1 85 ? 9.023 -1.486 -18.945 1.00 90.56 85 VAL A N 1
ATOM 608 C CA . VAL A 1 85 ? 9.982 -1.316 -20.049 1.00 90.56 85 VAL A CA 1
ATOM 609 C C . VAL A 1 85 ? 11.245 -2.157 -19.827 1.00 90.56 85 VAL A C 1
ATOM 611 O O . VAL A 1 85 ? 11.960 -2.488 -20.772 1.00 90.56 85 VAL A O 1
ATOM 614 N N . SER A 1 86 ? 11.542 -2.523 -18.579 1.00 86.94 86 SER A N 1
ATOM 615 C CA . SER A 1 86 ? 12.681 -3.383 -18.267 1.00 86.94 86 SER A CA 1
ATOM 616 C C . SER A 1 86 ? 12.445 -4.821 -18.718 1.00 86.94 86 SER A C 1
ATOM 618 O O . SER A 1 86 ? 11.339 -5.342 -18.670 1.00 86.94 86 SER A O 1
ATOM 620 N N . ARG A 1 87 ? 13.53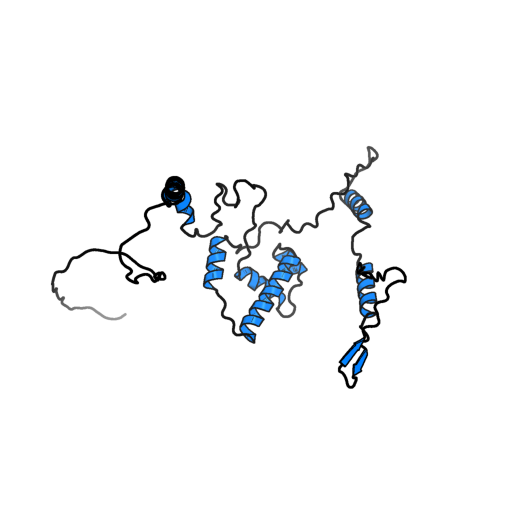7 -5.523 -19.037 1.00 78.06 87 ARG A N 1
ATOM 621 C CA . ARG A 1 87 ? 13.503 -6.957 -19.382 1.00 78.06 87 ARG A CA 1
ATOM 622 C C . ARG A 1 87 ? 13.029 -7.861 -18.234 1.00 78.06 87 ARG A C 1
ATOM 624 O O . ARG A 1 87 ? 12.745 -9.030 -18.463 1.00 78.06 87 ARG A O 1
ATOM 631 N N . ARG A 1 88 ? 12.974 -7.342 -17.003 1.00 80.81 88 ARG A N 1
ATOM 632 C CA . ARG A 1 88 ? 12.456 -8.033 -15.818 1.00 80.81 88 ARG A CA 1
ATOM 633 C C . ARG A 1 88 ? 11.062 -7.499 -15.494 1.00 80.81 88 ARG A C 1
ATOM 635 O O . ARG A 1 88 ? 10.902 -6.297 -15.303 1.00 80.81 88 ARG A O 1
ATOM 642 N N . GLY A 1 89 ? 10.077 -8.392 -15.394 1.00 81.56 89 GLY A N 1
ATOM 643 C CA . GLY A 1 89 ? 8.666 -8.028 -15.196 1.00 81.56 89 GLY A CA 1
ATOM 644 C C . GLY A 1 89 ? 8.337 -7.360 -13.853 1.00 81.56 89 GLY A C 1
ATOM 645 O O . GLY A 1 89 ? 7.279 -6.758 -13.722 1.00 81.56 89 GLY A O 1
ATOM 646 N N . ASP A 1 90 ? 9.230 -7.420 -12.862 1.00 86.44 90 ASP A N 1
ATOM 647 C CA . ASP A 1 90 ? 9.087 -6.781 -11.545 1.00 86.44 90 ASP A CA 1
ATOM 648 C C . ASP A 1 90 ? 9.794 -5.416 -11.443 1.00 86.44 90 ASP A C 1
ATOM 650 O O . ASP A 1 90 ? 9.725 -4.753 -10.406 1.00 86.44 90 ASP A O 1
ATOM 654 N N . GLN A 1 91 ? 10.478 -4.987 -12.508 1.00 92.94 91 GLN A N 1
ATOM 655 C CA . GLN A 1 91 ? 11.334 -3.807 -12.503 1.00 92.94 91 GLN A CA 1
ATOM 656 C C . GLN A 1 91 ? 10.794 -2.732 -13.464 1.00 92.94 91 GLN A C 1
ATOM 658 O O . GLN A 1 91 ? 10.954 -2.859 -14.674 1.00 92.94 91 GLN A O 1
ATOM 663 N N . PRO A 1 92 ? 10.213 -1.624 -12.981 1.00 93.00 92 PRO A N 1
ATOM 664 C CA . PRO A 1 92 ? 9.717 -0.543 -13.838 1.00 93.00 92 PRO A CA 1
ATOM 665 C C . PRO A 1 92 ? 10.817 0.206 -14.590 1.00 93.00 92 PRO A C 1
ATOM 667 O O . PRO A 1 92 ? 10.622 0.577 -15.746 1.00 93.00 92 PRO A O 1
ATOM 670 N N . PHE A 1 93 ? 11.976 0.404 -13.960 1.00 94.69 93 PHE A N 1
ATOM 671 C CA . PHE A 1 93 ? 13.050 1.225 -14.509 1.00 94.69 93 PHE A CA 1
ATOM 672 C C . PHE A 1 93 ? 14.322 0.399 -14.718 1.00 94.69 93 PHE A C 1
ATOM 674 O O . PHE A 1 93 ? 14.886 -0.075 -13.727 1.00 94.69 93 PHE A O 1
ATOM 681 N N . PRO A 1 94 ? 14.843 0.289 -15.955 1.00 93.12 94 PRO A N 1
ATOM 682 C CA . PRO A 1 94 ? 16.025 -0.529 -16.234 1.00 93.12 94 PRO A CA 1
ATOM 683 C C . PRO A 1 94 ? 17.252 -0.109 -15.417 1.00 93.12 94 PRO A C 1
ATOM 685 O O . PRO A 1 94 ? 18.008 -0.951 -14.947 1.00 93.12 94 PRO A O 1
ATOM 688 N N . MET A 1 95 ? 17.401 1.200 -15.195 1.00 95.12 95 MET A N 1
ATOM 689 C CA . MET A 1 95 ? 18.533 1.793 -14.476 1.00 95.12 95 MET A CA 1
ATOM 690 C C . MET A 1 95 ? 18.388 1.754 -12.947 1.00 95.12 95 MET A C 1
ATOM 692 O O . MET A 1 95 ? 19.337 2.090 -12.247 1.00 95.12 95 MET A O 1
ATOM 696 N N . ASN A 1 96 ? 17.227 1.362 -12.410 1.00 94.56 96 ASN A N 1
ATOM 697 C CA . ASN A 1 96 ? 17.002 1.267 -10.966 1.00 94.56 96 ASN A CA 1
ATOM 698 C C . ASN A 1 96 ? 16.511 -0.141 -10.583 1.00 94.56 96 ASN A C 1
ATOM 700 O O . ASN A 1 96 ? 15.304 -0.390 -10.584 1.00 94.56 96 ASN A O 1
ATOM 704 N N . PRO A 1 97 ? 17.426 -1.069 -10.249 1.00 91.75 97 PRO A N 1
ATOM 705 C CA . PRO A 1 97 ? 17.073 -2.443 -9.882 1.00 91.75 97 PRO A CA 1
ATOM 706 C C . PRO A 1 97 ? 16.516 -2.596 -8.462 1.00 91.75 97 PRO A C 1
ATOM 708 O O . PRO A 1 97 ? 15.974 -3.658 -8.135 1.00 91.75 97 PRO A O 1
ATOM 711 N N . LEU A 1 98 ? 16.662 -1.569 -7.619 1.00 92.06 98 LEU A N 1
ATOM 712 C CA . LEU A 1 98 ? 16.202 -1.582 -6.229 1.00 92.06 98 LEU A CA 1
ATOM 713 C C . LEU A 1 98 ? 14.715 -1.245 -6.119 1.00 92.06 98 LEU A C 1
ATOM 715 O O . LEU A 1 98 ? 14.027 -1.751 -5.236 1.00 92.06 98 LEU A O 1
ATOM 719 N N . PHE A 1 99 ? 14.204 -0.406 -7.018 1.00 92.19 99 PHE A N 1
ATOM 720 C CA . PHE A 1 99 ? 12.796 -0.045 -7.011 1.00 92.19 99 PHE A CA 1
ATOM 721 C C . PHE A 1 99 ? 11.950 -1.150 -7.648 1.00 92.19 99 PHE A C 1
ATOM 723 O O . PHE A 1 99 ? 11.894 -1.284 -8.869 1.00 92.19 99 PHE A O 1
ATOM 730 N N . ARG A 1 100 ? 11.284 -1.933 -6.795 1.00 90.31 100 ARG A N 1
ATOM 731 C CA . ARG A 1 100 ? 10.399 -3.037 -7.183 1.00 90.31 100 ARG A CA 1
ATOM 732 C C . ARG A 1 100 ? 9.049 -2.872 -6.493 1.00 90.31 100 ARG A C 1
ATOM 734 O O . ARG A 1 100 ? 8.932 -3.182 -5.305 1.00 90.31 100 ARG A O 1
ATOM 741 N N . PRO A 1 101 ? 8.046 -2.311 -7.182 1.00 88.62 101 PRO A N 1
ATOM 742 C CA . PRO A 1 101 ? 6.755 -2.055 -6.570 1.00 88.62 101 PRO A CA 1
ATOM 743 C C . PRO A 1 101 ? 6.053 -3.374 -6.235 1.00 88.62 101 PRO A C 1
ATOM 745 O O . PRO A 1 101 ? 5.922 -4.262 -7.074 1.00 88.62 101 PRO A O 1
ATOM 748 N N . VAL A 1 102 ? 5.572 -3.485 -4.997 1.00 87.69 102 VAL A N 1
ATOM 749 C CA . VAL A 1 102 ? 4.721 -4.603 -4.580 1.00 87.69 102 VAL A CA 1
ATOM 750 C C . VAL A 1 102 ? 3.338 -4.428 -5.219 1.00 87.69 102 VAL A C 1
ATOM 752 O O . VAL A 1 102 ? 2.815 -3.307 -5.208 1.00 87.69 102 VAL A O 1
ATOM 755 N N . PRO A 1 103 ? 2.707 -5.498 -5.738 1.00 89.75 103 PRO A N 1
ATOM 756 C CA . PRO A 1 103 ? 1.394 -5.379 -6.351 1.00 89.75 103 PRO A CA 1
ATOM 757 C C . PRO A 1 103 ? 0.337 -4.878 -5.347 1.00 89.75 103 PRO A C 1
ATOM 759 O O . PRO A 1 103 ? 0.397 -5.190 -4.147 1.00 89.75 103 PRO A O 1
ATOM 762 N N . PRO A 1 104 ? -0.650 -4.086 -5.800 1.00 92.12 104 PRO A N 1
ATOM 763 C CA . PRO A 1 104 ? -1.709 -3.581 -4.935 1.00 92.12 104 PRO A CA 1
ATOM 764 C C . PRO A 1 104 ? -2.643 -4.710 -4.479 1.00 92.12 104 PRO A C 1
ATOM 766 O O . PRO A 1 104 ? -2.704 -5.773 -5.086 1.00 92.12 104 PRO A O 1
ATOM 769 N N . LEU A 1 105 ? -3.415 -4.473 -3.417 1.00 93.00 105 LEU A N 1
ATOM 770 C CA . LEU A 1 105 ? -4.434 -5.425 -2.962 1.00 93.00 105 LEU A CA 1
ATOM 771 C C . LEU A 1 105 ? -5.690 -5.314 -3.824 1.00 93.00 105 LEU A C 1
ATOM 773 O O . LEU A 1 105 ? -6.167 -4.201 -4.068 1.00 93.00 105 LEU A O 1
ATOM 777 N N . ALA A 1 106 ? -6.260 -6.454 -4.213 1.00 94.38 106 ALA A N 1
ATOM 778 C CA . ALA A 1 106 ? -7.532 -6.483 -4.923 1.00 94.38 106 ALA A CA 1
ATOM 779 C C . ALA A 1 106 ? -8.658 -5.862 -4.077 1.00 94.38 106 ALA A C 1
ATOM 781 O O . ALA A 1 106 ? -8.672 -5.973 -2.845 1.00 94.38 106 ALA A O 1
ATOM 782 N N . ASP A 1 107 ? -9.622 -5.212 -4.728 1.00 94.88 107 ASP A N 1
ATOM 783 C CA . ASP A 1 107 ? -10.757 -4.561 -4.065 1.00 94.88 107 ASP A CA 1
ATOM 784 C C . ASP A 1 107 ? -11.563 -5.541 -3.216 1.00 94.88 107 ASP A C 1
ATOM 786 O O . ASP A 1 107 ? -11.949 -5.208 -2.100 1.00 94.88 107 ASP A O 1
ATOM 790 N N . ARG A 1 108 ? -11.727 -6.779 -3.697 1.00 94.38 108 ARG A N 1
ATOM 791 C CA . ARG A 1 108 ? -12.386 -7.863 -2.954 1.00 94.38 108 ARG A CA 1
ATOM 792 C C . ARG A 1 108 ? -11.748 -8.071 -1.579 1.00 94.38 108 ARG A C 1
ATOM 794 O O . ARG A 1 108 ? -12.435 -7.987 -0.572 1.00 94.38 108 ARG A O 1
ATOM 801 N N . VAL A 1 109 ? -10.420 -8.195 -1.526 1.00 94.44 109 VAL A N 1
ATOM 802 C CA . VAL A 1 109 ? -9.673 -8.364 -0.267 1.00 94.44 109 VAL A CA 1
ATOM 803 C C . VAL A 1 109 ? -9.808 -7.130 0.629 1.00 94.44 109 VAL A C 1
ATOM 805 O O . VAL A 1 109 ? -9.943 -7.249 1.845 1.00 94.44 109 VAL A O 1
ATOM 808 N N . ARG A 1 110 ? -9.802 -5.926 0.043 1.00 95.19 110 ARG A N 1
ATOM 809 C CA . ARG A 1 110 ? -10.023 -4.677 0.793 1.00 95.19 110 ARG A CA 1
ATOM 810 C C . ARG A 1 110 ? -11.428 -4.625 1.406 1.00 95.19 110 ARG A C 1
ATOM 812 O O . ARG A 1 110 ? -11.564 -4.187 2.547 1.00 95.19 110 ARG A O 1
ATOM 819 N N . ASN A 1 111 ? -12.443 -5.104 0.688 1.00 95.62 111 ASN A N 1
ATOM 820 C CA . ASN A 1 111 ? -13.810 -5.231 1.198 1.00 95.62 111 ASN A CA 1
ATOM 821 C C . ASN A 1 111 ? -13.899 -6.289 2.307 1.00 95.62 111 ASN A C 1
ATOM 823 O O . ASN A 1 111 ? -14.558 -6.047 3.315 1.00 95.62 111 ASN A O 1
ATOM 827 N N . ASP A 1 112 ? -13.193 -7.412 2.183 1.00 95.19 112 ASP A N 1
ATOM 828 C CA . ASP A 1 112 ? -13.150 -8.452 3.220 1.00 95.19 112 ASP A CA 1
ATOM 829 C C . ASP A 1 112 ? -12.520 -7.940 4.523 1.00 95.19 112 ASP A C 1
ATOM 831 O O . ASP A 1 112 ? -13.021 -8.207 5.615 1.00 95.19 112 ASP A O 1
ATOM 835 N N . ILE A 1 113 ? -11.442 -7.154 4.423 1.00 95.44 113 ILE A N 1
ATOM 836 C CA . ILE A 1 113 ? -10.826 -6.486 5.581 1.00 95.44 113 ILE A CA 1
ATOM 837 C C . ILE A 1 113 ? -11.830 -5.529 6.226 1.00 95.44 113 ILE A C 1
ATOM 839 O O . ILE A 1 113 ? -11.991 -5.520 7.446 1.00 95.44 113 ILE A O 1
ATOM 843 N N . PHE A 1 114 ? -12.507 -4.725 5.407 1.00 96.88 114 PHE A N 1
ATOM 844 C CA . PHE A 1 114 ? -13.463 -3.742 5.894 1.00 96.88 114 PHE A CA 1
ATOM 845 C C . PHE A 1 114 ? -14.659 -4.397 6.596 1.00 96.88 114 PHE A C 1
ATOM 847 O O . PHE A 1 114 ? -15.010 -4.008 7.707 1.00 96.88 114 PHE A O 1
ATOM 854 N N . THR A 1 115 ? -15.248 -5.426 5.985 1.00 95.94 115 THR A N 1
ATOM 855 C CA . THR A 1 115 ? -16.391 -6.154 6.552 1.00 95.94 115 THR A CA 1
ATOM 856 C C . THR A 1 115 ? -16.038 -6.787 7.895 1.00 95.94 115 THR A C 1
ATOM 858 O O . THR A 1 115 ? -16.766 -6.559 8.859 1.00 95.94 115 THR A O 1
ATOM 861 N N . GLN A 1 116 ? -14.892 -7.469 8.006 1.00 95.81 116 GLN A N 1
ATOM 862 C CA . GLN A 1 116 ? -14.423 -8.056 9.272 1.00 95.81 116 GLN A CA 1
ATOM 863 C C . GLN A 1 116 ? -14.131 -7.014 10.362 1.00 95.81 116 GLN A C 1
ATOM 865 O O . GLN A 1 116 ? -14.262 -7.322 11.546 1.00 95.81 116 GLN A O 1
ATOM 870 N N . ALA A 1 117 ? -13.745 -5.793 9.982 1.00 96.06 117 ALA A N 1
ATOM 871 C CA . ALA A 1 117 ? -13.535 -4.697 10.925 1.00 96.06 117 ALA A CA 1
ATOM 872 C C . ALA A 1 117 ? -14.857 -4.084 11.426 1.00 96.06 117 ALA A C 1
ATOM 874 O O . ALA A 1 117 ? -14.920 -3.620 12.559 1.00 96.06 117 ALA A O 1
ATOM 875 N N . THR A 1 118 ? -15.905 -4.060 10.592 1.00 94.94 118 THR A N 1
ATOM 876 C CA . THR A 1 118 ? -17.195 -3.408 10.910 1.00 94.94 118 THR A CA 1
ATOM 877 C C . THR A 1 118 ? -18.279 -4.322 11.478 1.00 94.94 118 THR A C 1
ATOM 879 O O . THR A 1 118 ? -19.323 -3.827 11.892 1.00 94.94 118 THR A O 1
ATOM 882 N N . GLN A 1 119 ? -18.077 -5.641 11.471 1.00 94.44 119 GLN A N 1
ATOM 883 C CA . GLN A 1 119 ? -19.021 -6.596 12.062 1.00 94.44 119 GLN A CA 1
ATOM 884 C C . GLN A 1 119 ? -19.208 -6.347 13.572 1.00 94.44 119 GLN A C 1
ATOM 886 O O . GLN A 1 119 ? -18.330 -5.794 14.234 1.00 94.44 119 GLN A O 1
ATOM 891 N N . ALA A 1 120 ? -20.354 -6.752 14.131 1.00 82.81 120 ALA A N 1
ATOM 892 C CA . ALA A 1 120 ? -20.594 -6.674 15.572 1.00 82.81 120 ALA A CA 1
ATOM 893 C C . ALA A 1 120 ? -19.579 -7.570 16.308 1.00 82.81 120 ALA A C 1
ATOM 895 O O . ALA A 1 120 ? -19.524 -8.770 16.057 1.00 82.81 120 ALA A O 1
ATOM 896 N N . GLY A 1 121 ? -18.739 -6.976 17.163 1.00 87.69 121 GLY A N 1
ATOM 897 C CA . GLY A 1 121 ? -17.573 -7.665 17.738 1.00 87.69 121 GLY A CA 1
ATOM 898 C C . GLY A 1 121 ? -16.383 -7.794 16.774 1.00 87.69 121 GLY A C 1
ATOM 899 O O . GLY A 1 121 ? -15.603 -8.734 16.892 1.00 87.69 121 GLY A O 1
ATOM 900 N N . GLY A 1 122 ? -16.273 -6.885 15.799 1.00 90.44 122 GLY A N 1
ATOM 901 C CA . GLY A 1 122 ? -15.264 -6.900 14.742 1.00 90.44 122 GLY A CA 1
ATOM 902 C C . GLY A 1 122 ? -13.830 -7.055 15.246 1.00 90.44 122 GLY A C 1
ATOM 903 O O . GLY A 1 122 ? -13.470 -6.617 16.341 1.00 90.44 122 GLY A O 1
ATOM 904 N N . LYS A 1 123 ? -12.999 -7.684 14.412 1.00 93.56 123 LYS A N 1
ATOM 905 C CA . LYS A 1 123 ? -11.606 -7.994 14.754 1.00 93.56 123 LYS A CA 1
ATOM 906 C C . LYS A 1 123 ? -10.802 -6.723 14.975 1.00 93.56 123 LYS A C 1
ATOM 908 O O . LYS A 1 123 ? -10.950 -5.738 14.241 1.00 93.56 123 LYS A O 1
ATOM 913 N N . SER A 1 124 ? -9.888 -6.769 15.939 1.00 95.25 124 SER A N 1
ATOM 914 C CA . SER A 1 124 ? -8.979 -5.651 16.170 1.00 95.25 124 SER A CA 1
ATOM 915 C C . SER A 1 124 ? -8.047 -5.446 14.968 1.00 95.25 124 SER A C 1
ATOM 917 O O . SER A 1 124 ? -7.751 -6.361 14.197 1.00 95.25 124 SER A O 1
ATOM 919 N N . VAL A 1 125 ? -7.533 -4.225 14.800 1.00 94.25 125 VAL A N 1
ATOM 920 C CA . VAL A 1 125 ? -6.591 -3.915 13.709 1.00 94.25 125 VAL A CA 1
ATOM 921 C C . VAL A 1 125 ? -5.348 -4.811 13.763 1.00 94.25 125 VAL A C 1
ATOM 923 O O . VAL A 1 125 ? -4.838 -5.196 12.714 1.00 94.25 125 VAL A O 1
ATOM 926 N N . ALA A 1 126 ? -4.883 -5.160 14.964 1.00 92.50 126 ALA A N 1
ATOM 927 C CA . ALA A 1 126 ? -3.735 -6.040 15.161 1.00 92.50 126 ALA A CA 1
ATOM 928 C C . ALA A 1 126 ? -4.033 -7.480 14.701 1.00 92.50 126 ALA A C 1
ATOM 930 O O . ALA A 1 126 ? -3.227 -8.084 13.995 1.00 92.50 126 ALA A O 1
ATOM 931 N N . GLU A 1 127 ? -5.218 -8.010 15.013 1.00 93.94 127 GLU A N 1
ATOM 932 C CA . GLU A 1 127 ? -5.661 -9.327 14.531 1.00 93.94 127 GLU A CA 1
ATOM 933 C C . GLU A 1 127 ? -5.832 -9.360 13.007 1.00 93.94 127 GLU A C 1
ATOM 935 O O . GLU A 1 127 ? -5.461 -10.334 12.343 1.00 93.94 127 GLU A O 1
ATOM 940 N N . LEU A 1 128 ? -6.368 -8.287 12.420 1.00 93.38 128 LEU A N 1
ATOM 941 C CA . LEU A 1 128 ? -6.475 -8.148 10.967 1.00 93.38 128 LEU A CA 1
ATOM 942 C C . LEU A 1 128 ? -5.090 -8.076 10.313 1.00 93.38 128 LEU A C 1
ATOM 944 O O . LEU A 1 128 ? -4.842 -8.759 9.320 1.00 93.38 128 LEU A O 1
ATOM 948 N N . ALA A 1 129 ? -4.163 -7.318 10.895 1.00 91.38 129 ALA A N 1
ATOM 949 C CA . ALA A 1 129 ? -2.782 -7.241 10.429 1.00 91.38 129 ALA A CA 1
ATOM 950 C C . ALA A 1 129 ? -2.106 -8.625 10.440 1.00 91.38 129 ALA A C 1
ATOM 952 O O . ALA A 1 129 ? -1.526 -9.040 9.432 1.00 91.38 129 ALA A O 1
ATOM 953 N N . ALA A 1 130 ? -2.271 -9.383 11.530 1.00 90.00 130 ALA A N 1
ATOM 954 C CA . ALA A 1 130 ? -1.736 -10.737 11.665 1.00 90.00 130 ALA A CA 1
ATOM 955 C C . ALA A 1 130 ? -2.370 -11.725 10.669 1.00 90.00 130 ALA A C 1
ATOM 957 O O . ALA A 1 130 ? -1.667 -12.486 10.001 1.00 90.00 130 ALA A O 1
ATOM 958 N N . SER A 1 131 ? -3.697 -11.694 10.521 1.00 90.38 131 SER A N 1
ATOM 959 C CA . SER A 1 131 ? -4.427 -12.633 9.658 1.00 90.38 131 SER A CA 1
ATOM 960 C C . SER A 1 131 ? -4.203 -12.390 8.162 1.00 90.38 131 SER A C 1
ATOM 962 O O . SER A 1 131 ? -4.094 -13.353 7.397 1.00 90.38 131 SER A O 1
ATOM 964 N N . PHE A 1 132 ? -4.104 -11.126 7.740 1.00 89.50 132 PHE A N 1
ATOM 965 C CA . PHE A 1 132 ? -3.875 -10.746 6.343 1.00 89.50 132 PHE A CA 1
ATOM 966 C C . PHE A 1 132 ? -2.392 -10.542 5.991 1.00 89.50 132 PHE A C 1
ATOM 968 O O . PHE A 1 132 ? -2.088 -10.354 4.814 1.00 89.50 132 PHE A O 1
ATOM 975 N N . ARG A 1 133 ? -1.475 -10.631 6.969 1.00 89.75 133 ARG A N 1
ATOM 976 C CA . ARG A 1 133 ? -0.021 -10.406 6.809 1.00 89.75 133 ARG A CA 1
ATOM 977 C C . ARG A 1 133 ? 0.322 -9.014 6.261 1.00 89.75 133 ARG A C 1
ATOM 979 O O . ARG A 1 133 ? 1.265 -8.847 5.489 1.00 89.75 133 ARG A O 1
ATOM 986 N N . LEU A 1 134 ? -0.450 -8.011 6.669 1.00 89.50 134 LEU A N 1
ATOM 987 C CA . LEU A 1 134 ? -0.285 -6.612 6.268 1.00 89.50 134 LEU A CA 1
ATOM 988 C C . LEU A 1 134 ? 0.120 -5.764 7.470 1.00 89.50 134 LEU A C 1
ATOM 990 O O . LEU A 1 134 ? -0.170 -6.113 8.610 1.00 89.50 134 LEU A O 1
ATOM 994 N N . SER A 1 135 ? 0.745 -4.615 7.224 1.00 89.31 135 SER A N 1
ATOM 995 C CA . SER A 1 135 ? 1.054 -3.676 8.302 1.00 89.31 135 SER A CA 1
ATOM 996 C C . SER A 1 135 ? -0.217 -3.056 8.894 1.00 89.31 135 SER A C 1
ATOM 998 O O . SER A 1 135 ? -1.189 -2.778 8.185 1.00 89.31 135 SER A O 1
ATOM 1000 N N . GLU A 1 136 ? -0.205 -2.766 10.199 1.00 91.25 136 GLU A N 1
ATOM 1001 C CA . GLU A 1 136 ? -1.337 -2.099 10.859 1.00 91.25 136 GLU A CA 1
ATOM 1002 C C . GLU A 1 136 ? -1.671 -0.749 10.216 1.00 91.25 136 GLU A C 1
ATOM 1004 O O . GLU A 1 136 ? -2.840 -0.383 10.103 1.00 91.25 136 GLU A O 1
ATOM 1009 N N . ALA A 1 137 ? -0.651 0.004 9.788 1.00 91.94 137 ALA A N 1
ATOM 1010 C CA . ALA A 1 137 ? -0.836 1.283 9.111 1.00 91.94 137 ALA A CA 1
ATOM 1011 C C . ALA A 1 137 ? -1.619 1.108 7.800 1.00 91.94 137 ALA A C 1
ATOM 1013 O O . ALA A 1 137 ? -2.555 1.866 7.533 1.00 91.94 137 ALA A O 1
ATOM 1014 N N . ARG A 1 138 ? -1.296 0.062 7.027 1.00 93.25 138 ARG A N 1
ATOM 1015 C CA . ARG A 1 138 ? -1.987 -0.271 5.778 1.00 93.25 138 ARG A CA 1
ATOM 1016 C C . ARG A 1 138 ? -3.427 -0.710 6.031 1.00 93.25 138 ARG A C 1
ATOM 1018 O O . ARG A 1 138 ? -4.321 -0.232 5.340 1.00 93.25 138 ARG A O 1
ATOM 1025 N N . ILE A 1 139 ? -3.677 -1.529 7.054 1.00 94.81 139 ILE A N 1
ATOM 1026 C CA . ILE A 1 139 ? -5.042 -1.910 7.456 1.00 94.81 139 ILE A CA 1
ATOM 1027 C C . ILE A 1 139 ? -5.863 -0.677 7.863 1.00 94.81 139 ILE A C 1
ATOM 1029 O O . ILE A 1 139 ? -6.969 -0.487 7.359 1.00 94.81 139 ILE A O 1
ATOM 1033 N N . LYS A 1 140 ? -5.314 0.208 8.709 1.00 95.94 140 LYS A N 1
ATOM 1034 C CA . LYS A 1 140 ? -5.985 1.461 9.110 1.00 95.94 140 LYS A CA 1
ATOM 1035 C C . LYS A 1 140 ? -6.326 2.329 7.899 1.00 95.94 140 LYS A C 1
ATOM 1037 O O . LYS A 1 140 ? -7.423 2.877 7.839 1.00 95.94 140 LYS A O 1
ATOM 1042 N N . ALA A 1 141 ? -5.405 2.448 6.942 1.00 97.19 141 ALA A N 1
ATOM 1043 C CA . ALA A 1 141 ? -5.634 3.204 5.716 1.00 97.19 141 ALA A CA 1
ATOM 1044 C C . ALA A 1 141 ? -6.755 2.590 4.863 1.00 97.19 141 ALA A C 1
ATOM 1046 O O . ALA A 1 141 ? -7.639 3.318 4.421 1.00 97.19 141 ALA A O 1
ATOM 1047 N N . ILE A 1 142 ? -6.767 1.264 4.687 1.00 96.69 142 ILE A N 1
ATOM 1048 C CA . ILE A 1 142 ? -7.826 0.557 3.946 1.00 96.69 142 ILE A CA 1
ATOM 1049 C C . ILE A 1 142 ? -9.192 0.812 4.584 1.00 96.69 142 ILE A C 1
ATOM 1051 O O . ILE A 1 142 ? -10.131 1.170 3.875 1.00 96.69 142 ILE A O 1
ATOM 1055 N N . ILE A 1 143 ? -9.291 0.681 5.911 1.00 97.50 143 ILE A N 1
ATOM 1056 C CA . ILE A 1 143 ? -10.543 0.914 6.638 1.00 97.50 143 ILE A CA 1
ATOM 1057 C C . ILE A 1 143 ? -11.029 2.348 6.408 1.00 97.50 143 ILE A C 1
ATOM 1059 O O . ILE A 1 143 ? -12.170 2.540 5.998 1.00 97.50 143 ILE A O 1
ATOM 1063 N N . LYS A 1 144 ? -10.155 3.347 6.585 1.00 98.06 144 LYS A N 1
ATOM 1064 C CA . LYS A 1 144 ? -10.500 4.763 6.371 1.00 98.06 144 LYS A CA 1
ATOM 1065 C C . LYS A 1 144 ? -10.959 5.053 4.942 1.00 98.06 144 LYS A C 1
ATOM 1067 O O . LYS A 1 144 ? -11.966 5.725 4.751 1.00 98.06 144 LYS A O 1
ATOM 1072 N N . LEU A 1 145 ? -10.244 4.540 3.939 1.00 97.69 145 LEU A N 1
ATOM 1073 C CA . LEU A 1 145 ? -10.597 4.753 2.532 1.00 97.69 145 LEU A CA 1
ATOM 1074 C C . LEU A 1 145 ? -11.951 4.124 2.188 1.00 97.69 145 LEU A C 1
ATOM 1076 O O . LEU A 1 145 ? -12.735 4.734 1.470 1.00 97.69 145 LEU A O 1
ATOM 1080 N N . LYS A 1 146 ? -12.262 2.949 2.745 1.00 97.25 146 LYS A N 1
ATOM 1081 C CA . LYS A 1 146 ? -13.559 2.287 2.548 1.00 97.25 146 LYS A CA 1
ATOM 1082 C C . LYS A 1 146 ? -14.707 2.977 3.286 1.00 97.25 146 LYS A C 1
ATOM 1084 O O . LYS A 1 146 ? -15.819 3.006 2.769 1.00 97.25 146 LYS A O 1
ATOM 1089 N N . GLN A 1 147 ? -14.450 3.567 4.455 1.00 97.00 147 GLN A N 1
ATOM 1090 C CA . GLN A 1 147 ? -15.427 4.441 5.118 1.00 97.00 147 GLN A CA 1
ATOM 1091 C C . GLN A 1 147 ? -15.745 5.642 4.233 1.00 97.00 147 GLN A C 1
ATOM 1093 O O . GLN A 1 147 ? -16.911 5.898 3.954 1.00 97.00 147 GLN A O 1
ATOM 1098 N N . HIS A 1 148 ? -14.707 6.314 3.729 1.00 96.88 148 HIS A N 1
ATOM 1099 C CA . HIS A 1 148 ? -14.876 7.475 2.865 1.00 96.88 148 HIS A CA 1
ATOM 1100 C C . HIS A 1 148 ? -15.608 7.130 1.562 1.00 96.88 148 HIS A C 1
ATOM 1102 O O . HIS A 1 148 ? -16.511 7.855 1.163 1.00 96.88 148 HIS A O 1
ATOM 1108 N N . GLU A 1 149 ? -15.291 5.991 0.941 1.00 96.19 149 GLU A N 1
ATOM 1109 C CA . GLU A 1 149 ? -16.011 5.476 -0.229 1.00 96.19 149 GLU A CA 1
ATOM 1110 C C . GLU A 1 149 ? -17.522 5.365 0.032 1.00 96.19 149 GLU A C 1
ATOM 1112 O O . GLU A 1 149 ? -18.320 5.833 -0.777 1.00 96.19 149 GLU A O 1
ATOM 1117 N N . ARG A 1 150 ? -17.926 4.810 1.183 1.00 95.69 150 ARG A N 1
ATOM 1118 C CA . ARG A 1 150 ? -19.346 4.703 1.556 1.00 95.69 150 ARG A CA 1
ATOM 1119 C C . ARG A 1 150 ? -19.992 6.064 1.779 1.00 95.69 150 ARG A C 1
ATOM 1121 O O . ARG A 1 150 ? -21.092 6.275 1.283 1.00 95.69 150 ARG A O 1
ATOM 1128 N N . THR A 1 151 ? -19.308 6.975 2.466 1.00 96.06 151 THR A N 1
ATOM 1129 C CA . THR A 1 151 ? -19.765 8.356 2.675 1.00 96.06 151 THR A CA 1
ATOM 1130 C C . THR A 1 151 ? -20.016 9.063 1.340 1.00 96.06 151 THR A C 1
ATOM 1132 O O . THR A 1 151 ? -21.082 9.637 1.148 1.00 96.06 151 THR A O 1
ATOM 1135 N N . LEU A 1 152 ? -19.094 8.965 0.376 1.00 96.12 152 LEU A N 1
ATOM 1136 C CA . LEU A 1 152 ? -19.257 9.586 -0.947 1.00 96.12 152 LEU A CA 1
ATOM 1137 C C . LEU A 1 152 ? -20.465 9.029 -1.712 1.00 96.12 152 LEU A C 1
ATOM 1139 O O . LEU A 1 152 ? -21.194 9.778 -2.360 1.00 96.12 152 LEU A O 1
ATOM 1143 N N . VAL A 1 153 ? -20.698 7.719 -1.633 1.00 96.12 153 VAL A N 1
ATOM 1144 C CA . VAL A 1 153 ? -21.843 7.085 -2.302 1.00 96.12 153 VAL A CA 1
ATOM 1145 C C . VAL A 1 153 ? -23.157 7.459 -1.625 1.00 96.12 153 VAL A C 1
ATOM 1147 O O . VAL A 1 153 ? -24.120 7.792 -2.309 1.00 96.12 153 VAL A O 1
ATOM 1150 N N . GLN A 1 154 ? -23.206 7.391 -0.294 1.00 94.81 154 GLN A N 1
ATOM 1151 C CA . GLN A 1 154 ? -24.441 7.546 0.475 1.00 94.81 154 GLN A CA 1
ATOM 1152 C C . GLN A 1 154 ? -24.851 9.008 0.647 1.00 94.81 154 GLN A C 1
ATOM 1154 O O . GLN A 1 154 ? -26.021 9.330 0.476 1.00 94.81 154 GLN A O 1
ATOM 1159 N N . GLU A 1 155 ? -23.909 9.887 0.984 1.00 94.88 155 GLU A N 1
ATOM 1160 C CA . GLU A 1 155 ? -24.208 11.290 1.293 1.00 94.88 155 GLU A CA 1
ATOM 1161 C C . GLU A 1 155 ? -24.174 12.170 0.045 1.00 94.88 155 GLU A C 1
ATOM 1163 O O . GLU A 1 155 ? -24.978 13.086 -0.091 1.00 94.88 155 GLU A O 1
ATOM 1168 N N . GLN A 1 156 ? -23.240 11.903 -0.872 1.00 93.38 156 GLN A N 1
ATOM 1169 C CA . GLN A 1 156 ? -22.986 12.772 -2.027 1.00 93.38 156 GLN A CA 1
ATOM 1170 C C . GLN A 1 156 ? -23.510 12.192 -3.346 1.00 93.38 156 GLN A C 1
ATOM 1172 O O . GLN A 1 156 ? -23.470 12.875 -4.368 1.00 93.38 156 GLN A O 1
ATOM 1177 N N . GLY A 1 157 ? -23.986 10.941 -3.352 1.00 93.69 157 GLY A N 1
ATOM 1178 C CA . GLY A 1 157 ? -24.498 10.281 -4.556 1.00 93.69 157 GLY A CA 1
ATOM 1179 C C . GLY A 1 157 ? -23.434 10.038 -5.632 1.00 93.69 157 GLY A C 1
ATOM 1180 O O . GLY A 1 157 ? -23.760 9.956 -6.817 1.00 93.69 157 GLY A O 1
ATOM 1181 N N . PHE A 1 158 ? -22.155 9.955 -5.252 1.00 95.00 158 PHE A N 1
ATOM 1182 C CA . PHE A 1 158 ? -21.061 9.801 -6.209 1.00 95.00 158 PHE A CA 1
ATOM 1183 C C . PHE A 1 158 ? -21.079 8.415 -6.876 1.00 95.00 158 PHE A C 1
ATOM 1185 O O . PHE A 1 158 ? -21.154 7.386 -6.203 1.00 95.00 158 PHE A O 1
ATOM 1192 N N . GLN A 1 159 ? -20.946 8.372 -8.205 1.00 94.69 159 GLN A N 1
ATOM 1193 C CA . GLN A 1 159 ? -20.874 7.119 -8.962 1.00 94.69 159 GLN A CA 1
ATOM 1194 C C . GLN A 1 159 ? -19.432 6.613 -9.057 1.00 94.69 159 GLN A C 1
ATOM 1196 O O . GLN A 1 159 ? -18.558 7.263 -9.634 1.00 94.69 159 GLN A O 1
ATOM 1201 N N . LEU A 1 160 ? -19.175 5.418 -8.521 1.00 93.88 160 LEU A N 1
ATOM 1202 C CA . LEU A 1 160 ? -17.851 4.809 -8.591 1.00 93.88 160 LEU A CA 1
ATOM 1203 C C . LEU A 1 160 ? -17.498 4.331 -10.001 1.00 93.88 160 LEU A C 1
ATOM 1205 O O . LEU A 1 160 ? -18.244 3.606 -10.657 1.00 93.88 160 LEU A O 1
ATOM 1209 N N . GLN A 1 161 ? -16.271 4.636 -10.422 1.00 95.38 161 GLN A N 1
ATOM 1210 C CA . GLN A 1 161 ? -15.701 4.159 -11.682 1.00 95.38 161 GLN A CA 1
ATOM 1211 C C . GLN A 1 161 ? -15.190 2.712 -11.557 1.00 95.38 161 GLN A C 1
ATOM 1213 O O . GLN A 1 161 ? -13.983 2.448 -11.525 1.00 95.38 161 GLN A O 1
ATOM 1218 N N . HIS A 1 162 ? -16.111 1.749 -11.491 1.00 94.12 162 HIS A N 1
ATOM 1219 C CA . HIS A 1 162 ? -15.773 0.330 -11.330 1.00 94.12 162 HIS A CA 1
ATOM 1220 C C . HIS A 1 162 ? -14.934 -0.223 -12.491 1.00 94.12 162 HIS A C 1
ATOM 1222 O O . HIS A 1 162 ? -13.943 -0.908 -12.243 1.00 94.12 162 HIS A O 1
ATOM 1228 N N . ALA A 1 163 ? -15.261 0.142 -13.735 1.00 95.00 163 ALA A N 1
ATOM 1229 C CA . ALA A 1 163 ? -14.531 -0.314 -14.920 1.00 95.00 163 ALA A CA 1
ATOM 1230 C C . ALA A 1 163 ? -13.059 0.134 -14.912 1.00 95.00 163 ALA A C 1
ATOM 1232 O O . ALA A 1 163 ? -12.163 -0.644 -15.242 1.00 95.00 163 ALA A O 1
ATOM 1233 N N . PHE A 1 164 ? -12.796 1.371 -14.477 1.00 94.69 164 PHE A N 1
ATOM 1234 C CA . PHE A 1 164 ? -11.434 1.886 -14.349 1.00 94.69 164 PHE A CA 1
ATOM 1235 C C . PHE A 1 164 ? -10.653 1.123 -13.277 1.00 94.69 164 PHE A C 1
ATOM 1237 O O . PHE A 1 164 ? -9.541 0.657 -13.525 1.00 94.69 164 PHE A O 1
ATOM 1244 N N . ARG A 1 165 ? -11.262 0.930 -12.101 1.00 94.62 165 ARG A N 1
ATOM 1245 C CA . ARG A 1 165 ? -10.671 0.151 -11.006 1.00 94.62 165 ARG A CA 1
ATOM 1246 C C . ARG A 1 165 ? -10.321 -1.271 -11.449 1.00 94.62 165 ARG A C 1
ATOM 1248 O O . ARG A 1 165 ? -9.213 -1.726 -11.186 1.00 94.62 165 ARG A O 1
ATOM 1255 N N . GLU A 1 166 ? -11.232 -1.957 -12.133 1.00 93.25 166 GLU A N 1
ATOM 1256 C CA . GLU A 1 166 ? -11.005 -3.316 -12.639 1.00 93.25 166 GLU A CA 1
ATOM 1257 C C . GLU A 1 166 ? -9.901 -3.369 -13.701 1.00 93.25 166 GLU A C 1
ATOM 1259 O O . GLU A 1 166 ? -9.068 -4.278 -13.682 1.00 93.25 166 GLU A O 1
ATOM 1264 N N . GLY A 1 167 ? -9.854 -2.379 -14.598 1.00 93.25 167 GLY A N 1
ATOM 1265 C CA . GLY A 1 167 ? -8.767 -2.228 -15.564 1.00 93.25 167 GLY A CA 1
ATOM 1266 C C . GLY A 1 167 ? -7.409 -2.076 -14.879 1.00 93.25 167 GLY A C 1
ATOM 1267 O O . GLY A 1 167 ? -6.467 -2.794 -15.214 1.00 93.25 167 GLY A O 1
ATOM 1268 N N . MET A 1 168 ? -7.328 -1.216 -13.864 1.00 92.94 168 MET A N 1
ATOM 1269 C CA . MET A 1 168 ? -6.106 -0.994 -13.088 1.00 92.94 168 MET A CA 1
ATOM 1270 C C . MET A 1 168 ? -5.676 -2.234 -12.301 1.00 92.94 168 MET A C 1
ATOM 1272 O O . MET A 1 168 ? -4.495 -2.568 -12.273 1.00 92.94 168 MET A O 1
ATOM 1276 N N . GLU A 1 169 ? -6.615 -2.955 -11.692 1.00 93.25 169 GLU A N 1
ATOM 1277 C CA . GLU A 1 169 ? -6.305 -4.199 -10.981 1.00 93.25 169 GLU A CA 1
ATOM 1278 C C . GLU A 1 169 ? -5.748 -5.277 -11.917 1.00 93.25 169 GLU A C 1
ATOM 1280 O O . GLU A 1 169 ? -4.784 -5.961 -11.565 1.00 93.25 169 GLU A O 1
ATOM 1285 N N . ARG A 1 170 ? -6.289 -5.365 -13.137 1.00 91.88 170 ARG A N 1
ATOM 1286 C CA . ARG A 1 170 ? -5.795 -6.257 -14.194 1.00 91.88 170 ARG A CA 1
ATOM 1287 C C . ARG A 1 170 ? -4.392 -5.876 -14.679 1.00 91.88 170 ARG A C 1
ATOM 1289 O O . ARG A 1 170 ? -3.588 -6.771 -14.938 1.00 91.88 170 ARG A O 1
ATOM 1296 N N . MET A 1 171 ? -4.122 -4.573 -14.793 1.00 90.75 171 MET A N 1
ATOM 1297 C CA . MET A 1 171 ? -2.852 -3.988 -15.252 1.00 90.75 171 MET A CA 1
ATOM 1298 C C . MET A 1 171 ? -1.724 -4.010 -14.225 1.00 90.75 171 MET A C 1
ATOM 1300 O O . MET A 1 171 ? -0.578 -3.783 -14.598 1.00 90.75 171 MET A O 1
ATOM 1304 N N . LEU A 1 172 ? -2.047 -4.169 -12.944 1.00 90.12 172 LEU A N 1
ATOM 1305 C CA . LEU A 1 172 ? -1.069 -4.152 -11.856 1.00 90.12 172 LEU A CA 1
ATOM 1306 C C . LEU A 1 172 ? -0.888 -5.528 -11.210 1.00 90.12 172 LEU A C 1
ATOM 1308 O O . LEU A 1 172 ? -0.135 -5.646 -10.246 1.00 90.12 172 LEU A O 1
ATOM 1312 N N . GLY A 1 173 ? -1.602 -6.552 -11.693 1.00 89.19 173 GLY A N 1
ATOM 1313 C CA . GLY A 1 173 ? -1.581 -7.895 -11.115 1.00 89.19 173 GLY A CA 1
ATOM 1314 C C . GLY A 1 173 ? -1.989 -7.893 -9.640 1.00 89.19 173 GLY A C 1
ATOM 1315 O O . GLY A 1 173 ? -1.240 -8.381 -8.793 1.00 89.19 173 GLY A O 1
ATOM 1316 N N . SER A 1 174 ? -3.136 -7.284 -9.317 1.00 90.94 174 SER A N 1
ATOM 1317 C CA . SER A 1 174 ? -3.553 -7.101 -7.924 1.00 90.94 174 SER A CA 1
ATOM 1318 C C . SER A 1 174 ? -3.629 -8.428 -7.152 1.00 90.94 174 SER A C 1
ATOM 1320 O O . SER A 1 174 ? -4.069 -9.465 -7.651 1.00 90.94 174 SER A O 1
ATOM 1322 N N . LEU A 1 175 ? -3.192 -8.396 -5.893 1.00 84.56 175 LEU A N 1
ATOM 1323 C CA . LEU A 1 175 ? -3.170 -9.560 -5.017 1.00 84.56 175 LEU A CA 1
ATOM 1324 C C . LEU A 1 175 ? -4.599 -9.926 -4.616 1.00 84.56 175 LEU A C 1
ATOM 1326 O O . LEU A 1 175 ? -5.230 -9.244 -3.803 1.00 84.56 175 LEU A O 1
ATOM 1330 N N . THR A 1 176 ? -5.094 -11.020 -5.185 1.00 82.31 176 THR A N 1
ATOM 1331 C CA . THR A 1 176 ? -6.372 -11.645 -4.819 1.00 82.31 176 THR A CA 1
ATOM 1332 C C . THR A 1 176 ? -6.226 -12.591 -3.632 1.00 82.31 176 THR A C 1
ATOM 1334 O O . THR A 1 176 ? -7.164 -12.775 -2.860 1.00 82.31 176 THR A O 1
ATOM 1337 N N . ARG A 1 177 ? -5.038 -13.181 -3.466 1.00 75.06 177 ARG A N 1
ATOM 1338 C CA . ARG A 1 177 ? -4.697 -14.071 -2.355 1.00 75.06 177 ARG A CA 1
ATOM 1339 C C . ARG A 1 177 ? -3.878 -13.322 -1.309 1.00 75.06 177 ARG A C 1
ATOM 1341 O O . ARG A 1 177 ? -3.180 -12.360 -1.625 1.00 75.06 177 ARG A O 1
ATOM 1348 N N . ARG A 1 178 ? -3.938 -13.799 -0.060 1.00 70.31 178 ARG A N 1
ATOM 1349 C CA . ARG A 1 178 ? -3.056 -13.321 1.012 1.00 70.31 178 ARG A CA 1
ATOM 1350 C C . ARG A 1 178 ? -1.599 -13.340 0.529 1.00 70.31 178 ARG A C 1
ATOM 1352 O O . ARG A 1 178 ? -1.181 -14.368 -0.015 1.00 70.31 178 ARG A O 1
ATOM 1359 N N . PRO A 1 179 ? -0.840 -12.249 0.723 1.00 68.94 179 PRO A N 1
ATOM 1360 C CA . PRO A 1 179 ? 0.568 -12.231 0.367 1.00 68.94 179 PRO A CA 1
ATOM 1361 C C . PRO A 1 179 ? 1.301 -13.350 1.118 1.00 68.94 179 PRO A C 1
ATOM 1363 O O . PRO A 1 179 ? 1.068 -13.584 2.306 1.00 68.94 179 PRO A O 1
ATOM 1366 N N . GLY A 1 180 ? 2.158 -14.084 0.403 1.00 65.31 180 GLY A N 1
ATOM 1367 C CA . GLY A 1 180 ? 2.924 -15.192 0.982 1.00 65.31 180 GLY A CA 1
ATOM 1368 C C . GLY A 1 180 ? 3.914 -14.721 2.053 1.00 65.31 180 GLY A C 1
ATOM 1369 O O . GLY A 1 180 ? 4.130 -15.426 3.037 1.00 65.31 180 GLY A O 1
ATOM 1370 N N . GLY A 1 181 ? 4.449 -13.506 1.906 1.00 67.31 181 GLY A N 1
ATOM 1371 C CA . GLY A 1 181 ? 5.318 -12.848 2.882 1.00 67.31 181 GLY A CA 1
ATOM 1372 C C . GLY A 1 181 ? 4.584 -11.805 3.725 1.00 67.31 181 GLY A C 1
ATOM 1373 O O . GLY A 1 181 ? 3.564 -11.261 3.306 1.00 67.31 181 GLY A O 1
ATOM 1374 N N . LEU A 1 182 ? 5.123 -11.519 4.913 1.00 62.88 182 LEU A N 1
ATOM 1375 C CA . LEU A 1 182 ? 4.781 -10.299 5.645 1.00 62.88 182 LEU A CA 1
ATOM 1376 C C . LEU A 1 182 ? 5.202 -9.089 4.808 1.00 62.88 182 LEU A C 1
ATOM 1378 O O . LEU A 1 182 ? 6.228 -9.134 4.132 1.00 62.88 182 LEU A O 1
ATOM 1382 N N . ASP A 1 183 ? 4.426 -8.011 4.865 1.00 66.06 183 ASP A N 1
ATOM 1383 C CA . ASP A 1 183 ? 4.789 -6.720 4.274 1.00 66.06 183 ASP A CA 1
ATOM 1384 C C . ASP A 1 183 ? 6.025 -6.153 5.016 1.00 66.06 183 ASP A C 1
ATOM 1386 O O . ASP A 1 183 ? 5.912 -5.403 5.988 1.00 66.06 183 ASP A O 1
ATOM 1390 N N . VAL A 1 184 ? 7.223 -6.601 4.613 1.00 56.41 184 VAL A N 1
ATOM 1391 C CA . VAL A 1 184 ? 8.517 -6.355 5.289 1.00 56.41 184 VAL A CA 1
ATOM 1392 C C . VAL A 1 184 ? 8.882 -4.868 5.318 1.00 56.41 184 VAL A C 1
ATOM 1394 O O . VAL A 1 184 ? 9.699 -4.443 6.129 1.00 56.41 184 VAL A O 1
ATOM 1397 N N . ALA A 1 185 ? 8.217 -4.054 4.492 1.00 56.12 185 ALA A N 1
ATOM 1398 C CA . ALA A 1 185 ? 8.340 -2.599 4.483 1.00 56.12 185 ALA A CA 1
ATOM 1399 C C . ALA A 1 185 ? 7.953 -1.940 5.825 1.00 56.12 185 ALA A C 1
ATOM 1401 O O . ALA A 1 185 ? 8.173 -0.744 6.003 1.00 56.12 185 ALA A O 1
ATOM 1402 N N . TYR A 1 186 ? 7.382 -2.702 6.767 1.00 54.44 186 TYR A N 1
ATOM 1403 C CA . TYR A 1 186 ? 7.037 -2.239 8.110 1.00 54.44 186 TYR A CA 1
ATOM 1404 C C . TYR A 1 186 ? 7.733 -3.028 9.230 1.00 54.44 186 TYR A C 1
ATOM 1406 O O . TYR A 1 186 ? 7.237 -3.090 10.357 1.00 54.44 186 TYR A O 1
ATOM 1414 N N . VAL A 1 187 ? 8.898 -3.626 8.968 1.00 58.69 187 VAL A N 1
ATOM 1415 C CA . VAL A 1 187 ? 9.844 -3.845 10.069 1.00 58.69 187 VAL A CA 1
ATOM 1416 C C . VAL A 1 187 ? 10.306 -2.451 10.472 1.00 58.69 187 VAL A C 1
ATOM 1418 O O . VAL A 1 187 ? 10.864 -1.731 9.646 1.00 58.69 187 VAL A O 1
ATOM 1421 N N . LYS A 1 188 ? 9.998 -2.025 11.707 1.00 61.47 188 LYS A N 1
ATOM 1422 C CA . LYS A 1 188 ? 10.515 -0.754 12.234 1.00 61.47 188 LYS A CA 1
ATOM 1423 C C . LYS A 1 188 ? 12.013 -0.745 11.937 1.00 61.47 188 LYS A C 1
ATOM 1425 O O . LYS A 1 188 ? 12.653 -1.723 12.330 1.00 61.47 188 LYS A O 1
ATOM 1430 N N . PRO A 1 189 ? 12.548 0.269 11.230 1.00 63.00 189 PRO A N 1
ATOM 1431 C CA . PRO A 1 189 ? 13.970 0.305 10.964 1.00 63.00 189 PRO A CA 1
ATOM 1432 C C . PRO A 1 189 ? 14.642 0.203 12.323 1.00 63.00 189 PRO A C 1
ATOM 1434 O O . PRO A 1 189 ? 14.421 1.047 13.196 1.00 63.00 189 PRO A O 1
ATOM 1437 N N . ILE A 1 190 ? 15.375 -0.891 12.526 1.00 63.75 190 ILE A N 1
ATOM 1438 C CA . ILE A 1 190 ? 16.339 -0.953 13.608 1.00 63.75 190 ILE A CA 1
ATOM 1439 C C . ILE A 1 190 ? 17.242 0.218 13.253 1.00 63.75 190 ILE A C 1
ATOM 1441 O O . ILE A 1 190 ? 17.827 0.222 12.165 1.00 63.75 190 ILE A O 1
ATOM 1445 N N . ARG A 1 191 ? 17.219 1.289 14.060 1.00 59.84 191 ARG A N 1
ATOM 1446 C CA . ARG A 1 191 ? 18.221 2.344 13.913 1.00 59.84 191 ARG A CA 1
ATOM 1447 C C . ARG A 1 191 ? 19.537 1.588 13.838 1.00 59.84 191 ARG A C 1
ATOM 1449 O O . ARG A 1 191 ? 19.737 0.681 14.641 1.00 59.84 191 ARG A O 1
ATOM 1456 N N . ALA A 1 192 ? 20.323 1.831 12.793 1.00 59.06 192 ALA A N 1
ATOM 1457 C CA . ALA A 1 192 ? 21.630 1.212 12.661 1.00 59.06 192 ALA A CA 1
ATOM 1458 C C . ALA A 1 192 ? 22.499 1.828 13.755 1.00 59.06 192 ALA A C 1
ATOM 1460 O O . ALA A 1 192 ? 23.263 2.760 13.518 1.00 59.06 192 ALA A O 1
ATOM 1461 N N . ASP A 1 193 ? 22.255 1.382 14.982 1.00 65.75 193 ASP A N 1
ATOM 1462 C CA . ASP A 1 193 ? 23.083 1.661 16.121 1.00 65.75 193 ASP A CA 1
ATOM 1463 C C . ASP A 1 193 ? 24.478 1.141 15.743 1.00 65.75 193 ASP A C 1
ATOM 1465 O O . ASP A 1 193 ? 24.594 0.159 14.991 1.00 65.75 193 ASP A O 1
ATOM 1469 N N . PRO A 1 194 ? 25.545 1.832 16.167 1.00 74.56 194 PRO A N 1
ATOM 1470 C CA . PRO A 1 194 ? 26.899 1.379 15.890 1.00 74.56 194 PRO A CA 1
ATOM 1471 C C . PRO A 1 194 ? 27.046 -0.096 16.296 1.00 74.56 194 PRO A C 1
ATOM 1473 O O . PRO A 1 194 ? 26.421 -0.520 17.272 1.00 74.56 194 PRO A O 1
ATOM 1476 N N . PRO A 1 195 ? 27.831 -0.898 15.553 1.00 81.00 195 PRO A N 1
ATOM 1477 C CA . PRO A 1 195 ? 27.991 -2.310 15.869 1.00 81.00 195 PRO A CA 1
ATOM 1478 C C . PRO A 1 195 ? 28.484 -2.460 17.313 1.00 81.00 195 PRO A C 1
ATOM 1480 O O . PRO A 1 195 ? 29.548 -1.953 17.668 1.00 81.00 195 PRO A O 1
ATOM 1483 N N . TYR A 1 196 ? 27.697 -3.140 18.147 1.00 79.81 196 TYR A N 1
ATOM 1484 C CA . TYR A 1 196 ? 28.070 -3.446 19.523 1.00 79.81 196 TYR A CA 1
ATOM 1485 C C . TYR A 1 196 ? 28.926 -4.711 19.537 1.00 79.81 196 TYR A C 1
ATOM 1487 O O . TYR A 1 196 ? 28.469 -5.777 19.127 1.00 79.81 196 TYR A O 1
ATOM 1495 N N . LEU A 1 197 ? 30.161 -4.586 20.014 1.00 86.69 197 LEU A N 1
ATOM 1496 C CA . LEU A 1 197 ? 31.054 -5.711 20.277 1.00 86.69 197 LEU A CA 1
ATOM 1497 C C . LEU A 1 197 ? 31.138 -5.887 21.794 1.00 86.69 197 LEU A C 1
ATOM 1499 O O . LEU A 1 197 ? 31.555 -4.964 22.493 1.00 86.69 197 LEU A O 1
ATOM 1503 N N . LEU A 1 198 ? 30.703 -7.042 22.300 1.00 85.44 198 LEU A N 1
ATOM 1504 C CA . LEU A 1 198 ? 30.801 -7.394 23.715 1.00 85.44 198 LEU A CA 1
ATOM 1505 C C . LEU A 1 198 ? 31.909 -8.430 23.886 1.00 85.44 198 LEU A C 1
ATOM 1507 O O . LEU A 1 198 ? 31.862 -9.481 23.251 1.00 85.44 198 LEU A O 1
ATOM 1511 N N . ALA A 1 199 ? 32.889 -8.131 24.736 1.00 90.69 199 ALA A N 1
ATOM 1512 C CA . ALA A 1 199 ? 33.816 -9.146 25.213 1.00 90.69 199 ALA A CA 1
ATOM 1513 C C . ALA A 1 199 ? 33.071 -10.026 26.223 1.00 90.69 199 ALA A C 1
ATOM 1515 O O . ALA A 1 199 ? 32.551 -9.525 27.220 1.00 90.69 199 ALA A O 1
ATOM 1516 N N . LEU A 1 200 ? 32.981 -11.312 25.912 1.00 92.25 200 LEU A N 1
ATOM 1517 C CA . LEU A 1 200 ? 32.413 -12.346 26.764 1.00 92.25 200 LEU A CA 1
ATOM 1518 C C . LEU A 1 200 ? 33.526 -13.323 27.117 1.00 92.25 200 LEU A C 1
ATOM 1520 O O . LEU A 1 200 ? 34.463 -13.494 26.335 1.00 92.25 200 LEU A O 1
ATOM 1524 N N . ASP A 1 201 ? 33.411 -13.953 28.279 1.00 95.19 201 ASP A N 1
ATOM 1525 C CA . ASP A 1 201 ? 34.316 -15.030 28.661 1.00 95.19 201 ASP A CA 1
ATOM 1526 C C . ASP A 1 201 ? 34.161 -16.212 27.695 1.00 95.19 201 ASP A C 1
ATOM 1528 O O . ASP A 1 201 ? 33.084 -16.433 27.137 1.00 95.19 201 ASP A O 1
ATOM 1532 N N . GLU A 1 202 ? 35.234 -16.976 27.495 1.00 92.50 202 GLU A N 1
ATOM 1533 C CA . GLU A 1 202 ? 35.284 -18.058 26.497 1.00 92.50 202 GLU A CA 1
ATOM 1534 C C . GLU A 1 202 ? 34.216 -19.141 26.734 1.00 92.50 202 GLU A C 1
ATOM 1536 O O . GLU A 1 202 ? 33.714 -19.735 25.781 1.00 92.50 202 GLU A O 1
ATOM 1541 N N . ASP A 1 203 ? 33.812 -19.334 27.992 1.00 93.19 203 ASP A N 1
ATOM 1542 C CA . ASP A 1 203 ? 32.799 -20.311 28.405 1.00 93.19 203 ASP A CA 1
ATOM 1543 C C . ASP A 1 203 ? 31.366 -19.738 28.439 1.00 93.19 203 ASP A C 1
ATOM 1545 O O . ASP A 1 203 ? 30.404 -20.458 28.727 1.00 93.19 203 ASP A O 1
ATOM 1549 N N . ALA A 1 204 ? 31.187 -18.439 28.176 1.00 90.44 204 ALA A N 1
ATOM 1550 C CA . ALA A 1 204 ? 29.883 -17.790 28.264 1.00 90.44 204 ALA A CA 1
ATOM 1551 C C . ALA A 1 204 ? 29.032 -18.037 27.005 1.00 90.44 204 ALA A C 1
ATOM 1553 O O . ALA A 1 204 ? 29.429 -17.741 25.878 1.00 90.44 204 ALA A O 1
ATOM 1554 N N . VAL A 1 205 ? 27.799 -18.518 27.198 1.00 91.56 205 VAL A N 1
ATOM 1555 C CA . VAL A 1 205 ? 26.827 -18.715 26.110 1.00 91.56 205 VAL A CA 1
ATOM 1556 C C . VAL A 1 205 ? 26.051 -17.422 25.872 1.00 91.56 205 VAL A C 1
ATOM 1558 O O . VAL A 1 205 ? 25.359 -16.935 26.763 1.00 91.56 205 VAL A O 1
ATOM 1561 N N . PHE A 1 206 ? 26.146 -16.870 24.660 1.00 91.12 206 PHE A N 1
ATOM 1562 C CA . PHE A 1 206 ? 25.434 -15.652 24.276 1.00 91.12 206 PHE A CA 1
ATOM 1563 C C . PHE A 1 206 ? 24.144 -15.965 23.520 1.00 91.12 206 PHE A C 1
ATOM 1565 O O . PHE A 1 206 ? 24.162 -16.291 22.330 1.00 91.12 206 PHE A O 1
ATOM 1572 N N . GLU A 1 207 ? 23.012 -15.831 24.206 1.00 92.38 207 GLU A N 1
ATOM 1573 C CA . GLU A 1 207 ? 21.703 -16.131 23.635 1.00 92.38 207 GLU A CA 1
ATOM 1574 C C . GLU A 1 207 ? 21.053 -14.916 22.960 1.00 92.38 207 GLU A C 1
ATOM 1576 O O . GLU A 1 207 ? 21.340 -13.746 23.239 1.00 92.38 207 GLU A O 1
ATOM 1581 N N . LYS A 1 208 ? 20.081 -15.188 22.082 1.00 89.50 208 LYS A N 1
ATOM 1582 C CA . LYS A 1 208 ? 19.305 -14.143 21.385 1.00 89.50 208 LYS A CA 1
ATOM 1583 C C . LYS A 1 208 ? 18.646 -13.151 22.354 1.00 89.50 208 LYS A C 1
ATOM 1585 O O . LYS A 1 208 ? 18.431 -11.986 22.006 1.00 89.50 208 LYS A O 1
ATOM 1590 N N . GLU A 1 209 ? 18.283 -13.609 23.548 1.00 87.62 209 GLU A N 1
ATOM 1591 C CA . GLU A 1 209 ? 17.681 -12.769 24.582 1.00 87.62 209 GLU A CA 1
ATOM 1592 C C . GLU A 1 209 ? 18.663 -11.738 25.142 1.00 87.62 209 GLU A C 1
ATOM 1594 O O . GLU A 1 209 ? 18.270 -10.587 25.344 1.00 87.62 209 GLU A O 1
ATOM 1599 N N . ASP A 1 210 ? 19.933 -12.105 25.313 1.00 87.56 210 ASP A N 1
ATOM 1600 C CA . ASP A 1 210 ? 20.973 -11.204 25.813 1.00 87.56 210 ASP A CA 1
ATOM 1601 C C . ASP A 1 210 ? 21.328 -10.146 24.769 1.00 87.56 210 ASP A C 1
ATOM 1603 O O . ASP A 1 210 ? 21.381 -8.954 25.088 1.00 87.56 210 ASP A O 1
ATOM 1607 N N . ALA A 1 211 ? 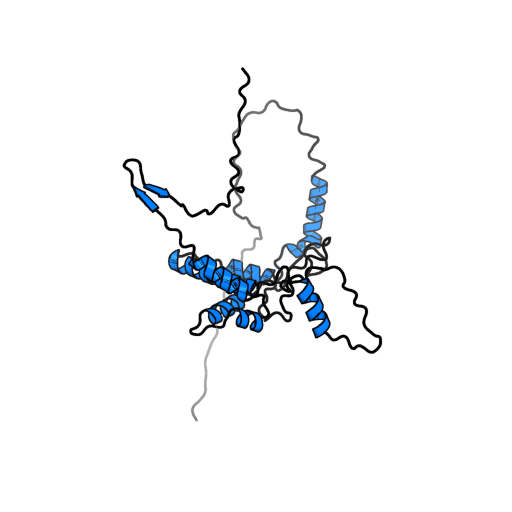21.381 -10.532 23.491 1.00 84.31 211 ALA A N 1
ATOM 1608 C CA . ALA A 1 211 ? 21.475 -9.583 22.382 1.00 84.31 211 ALA A CA 1
ATOM 1609 C C . ALA A 1 211 ? 20.298 -8.587 22.363 1.00 84.31 211 ALA A C 1
ATOM 1611 O O . ALA A 1 211 ? 20.482 -7.382 22.170 1.00 84.31 211 ALA A O 1
ATOM 1612 N N . LEU A 1 212 ? 19.069 -9.063 22.601 1.00 83.00 212 LEU A N 1
ATOM 1613 C CA . LEU A 1 212 ? 17.887 -8.198 22.682 1.00 83.00 212 LEU A CA 1
ATOM 1614 C C . LEU A 1 212 ? 17.926 -7.268 23.898 1.00 83.00 212 LEU A C 1
ATOM 1616 O O . LEU A 1 212 ? 17.471 -6.127 23.786 1.00 83.00 212 LEU A O 1
ATOM 1620 N N . ARG A 1 213 ? 18.433 -7.732 25.045 1.00 84.19 213 ARG A N 1
ATOM 1621 C CA . ARG A 1 213 ? 18.628 -6.895 26.239 1.00 84.19 213 ARG A CA 1
ATOM 1622 C C . ARG A 1 213 ? 19.618 -5.770 25.949 1.00 84.19 213 ARG A C 1
ATOM 1624 O O . ARG A 1 213 ? 19.292 -4.618 26.228 1.00 84.19 213 ARG A O 1
ATOM 1631 N N . MET A 1 214 ? 20.746 -6.079 25.309 1.00 78.94 214 MET A N 1
ATOM 1632 C CA . MET A 1 214 ? 21.745 -5.083 24.909 1.00 78.94 214 MET A CA 1
ATOM 1633 C C . MET A 1 214 ? 21.170 -4.023 23.960 1.00 78.94 214 MET A C 1
ATOM 1635 O O . MET A 1 214 ? 21.278 -2.826 24.228 1.00 78.94 214 MET A O 1
ATOM 1639 N N . LEU A 1 215 ? 20.488 -4.446 22.891 1.00 77.81 215 LEU A N 1
ATOM 1640 C CA . LEU A 1 215 ? 19.906 -3.522 21.909 1.00 77.81 215 LEU A CA 1
ATOM 1641 C C . LEU A 1 215 ? 18.782 -2.658 22.508 1.00 77.81 215 LEU A C 1
ATOM 1643 O O . LEU A 1 215 ? 18.656 -1.477 22.188 1.00 77.81 215 LEU A O 1
ATOM 1647 N N . LYS A 1 216 ? 17.959 -3.212 23.409 1.00 73.81 216 LYS A N 1
ATOM 1648 C CA . LYS A 1 216 ? 16.887 -2.452 24.079 1.00 73.81 216 LYS A CA 1
ATOM 1649 C C . LYS A 1 216 ? 17.424 -1.451 25.098 1.00 73.81 216 LYS A C 1
ATOM 1651 O O . LYS A 1 216 ? 16.862 -0.363 25.196 1.00 73.81 216 LYS A O 1
ATOM 1656 N N . ALA A 1 217 ? 18.487 -1.796 25.826 1.00 65.75 217 ALA A N 1
ATOM 1657 C CA . ALA A 1 217 ? 19.133 -0.890 26.773 1.00 65.75 217 ALA A CA 1
ATOM 1658 C C . ALA A 1 217 ? 19.741 0.333 26.062 1.00 65.75 217 ALA A C 1
ATOM 1660 O O . ALA A 1 217 ? 19.571 1.456 26.534 1.00 65.75 217 ALA A O 1
ATOM 1661 N N . GLY A 1 218 ? 20.346 0.144 24.880 1.00 57.19 218 GLY A N 1
ATOM 1662 C CA . GLY A 1 218 ? 20.804 1.250 24.022 1.00 57.19 218 GLY A CA 1
ATOM 1663 C C . GLY A 1 218 ? 19.661 2.090 23.427 1.00 57.19 218 GLY A C 1
ATOM 1664 O O . GLY A 1 218 ? 19.802 3.293 23.220 1.00 57.19 218 GLY A O 1
ATOM 1665 N N . SER A 1 219 ? 18.484 1.487 23.230 1.00 54.84 219 SER A N 1
ATOM 1666 C CA . SER A 1 219 ? 17.275 2.136 22.698 1.00 54.84 219 SER A CA 1
ATOM 1667 C C . SER A 1 219 ? 16.458 2.925 23.741 1.00 54.84 219 SER A C 1
ATOM 1669 O O . SER A 1 219 ? 15.354 3.395 23.444 1.00 54.84 219 SER A O 1
ATOM 1671 N N . ALA A 1 220 ? 16.986 3.140 24.954 1.00 46.69 220 ALA A N 1
ATOM 1672 C CA . ALA A 1 220 ? 16.338 3.916 26.023 1.00 46.69 220 ALA A CA 1
ATOM 1673 C C . ALA A 1 220 ? 16.042 5.396 25.663 1.00 46.69 220 ALA A C 1
ATOM 1675 O O . ALA A 1 220 ? 15.461 6.131 26.457 1.00 46.69 220 ALA A O 1
ATOM 1676 N N . HIS A 1 221 ? 16.374 5.835 24.444 1.00 46.94 221 HIS A N 1
ATOM 1677 C CA . HIS A 1 221 ? 15.950 7.106 23.853 1.00 46.94 221 HIS A CA 1
ATOM 1678 C C . HIS A 1 221 ? 14.788 7.012 22.846 1.00 46.94 221 HIS A C 1
ATOM 1680 O O . HIS A 1 221 ? 14.580 7.934 22.053 1.00 46.94 221 HIS A O 1
ATOM 1686 N N . GLY A 1 222 ? 13.993 5.936 22.837 1.00 45.97 222 GLY A N 1
ATOM 1687 C CA . GLY A 1 222 ? 12.819 5.924 21.959 1.00 45.97 222 GLY A CA 1
ATOM 1688 C C . GLY A 1 222 ? 11.957 4.674 21.937 1.00 45.97 222 GLY A C 1
ATOM 1689 O O . GLY A 1 222 ? 11.561 4.245 20.852 1.00 45.97 222 GLY A O 1
ATOM 1690 N N . THR A 1 223 ? 11.600 4.109 23.090 1.00 45.19 223 THR A N 1
ATOM 1691 C CA . THR A 1 223 ? 10.420 3.237 23.140 1.00 45.19 223 THR A CA 1
ATOM 1692 C C . THR A 1 223 ? 9.405 3.819 24.104 1.00 45.19 223 THR A C 1
ATOM 1694 O O . THR A 1 223 ? 9.567 3.704 25.312 1.00 45.19 223 THR A O 1
ATOM 1697 N N . ASP A 1 224 ? 8.368 4.441 23.527 1.00 50.78 224 ASP A N 1
ATOM 1698 C CA . ASP A 1 224 ? 7.159 4.899 24.213 1.00 50.78 224 ASP A CA 1
ATOM 1699 C C . ASP A 1 224 ? 6.651 3.793 25.139 1.00 50.78 224 ASP A C 1
ATOM 1701 O O . ASP A 1 224 ? 5.937 2.868 24.716 1.00 50.78 224 ASP A O 1
ATOM 1705 N N . SER A 1 225 ? 7.038 3.863 26.405 1.00 50.16 225 SER A N 1
ATOM 1706 C CA . SER A 1 225 ? 6.586 2.899 27.391 1.00 50.16 225 SER A CA 1
ATOM 1707 C C . SER A 1 225 ? 5.090 3.127 27.621 1.00 50.16 225 SER A C 1
ATOM 1709 O O . SER A 1 225 ? 4.560 4.235 27.489 1.00 50.16 225 SER A O 1
ATOM 1711 N N . ALA A 1 226 ? 4.352 2.079 27.982 1.00 53.06 226 ALA A N 1
ATOM 1712 C CA . ALA A 1 226 ? 2.940 2.215 28.344 1.00 53.06 226 ALA A CA 1
ATOM 1713 C C . ALA A 1 226 ? 2.717 3.250 29.476 1.00 53.06 226 ALA A C 1
ATOM 1715 O O . ALA A 1 226 ? 1.618 3.796 29.595 1.00 53.06 226 ALA A O 1
ATOM 1716 N N . ALA A 1 227 ? 3.762 3.558 30.255 1.00 54.47 227 ALA A N 1
ATOM 1717 C CA . ALA A 1 227 ? 3.795 4.635 31.236 1.00 54.47 227 ALA A CA 1
ATOM 1718 C C . ALA A 1 227 ? 3.790 6.031 30.586 1.00 54.47 227 ALA A C 1
ATOM 1720 O O . ALA A 1 227 ? 2.999 6.875 30.997 1.00 54.47 227 ALA A O 1
ATOM 1721 N N . GLU A 1 228 ? 4.556 6.266 29.518 1.00 53.84 228 GLU A N 1
ATOM 1722 C CA . GLU A 1 228 ? 4.531 7.534 28.770 1.00 53.84 228 GLU A CA 1
ATOM 1723 C C . GLU A 1 228 ? 3.209 7.744 28.031 1.00 53.84 228 GLU A C 1
ATOM 1725 O O . GLU A 1 228 ? 2.689 8.857 28.004 1.00 53.84 228 GLU A O 1
ATOM 1730 N N . ARG A 1 229 ? 2.587 6.676 27.513 1.00 57.38 229 ARG A N 1
ATOM 1731 C CA . ARG A 1 229 ? 1.236 6.764 26.928 1.00 57.38 229 ARG A CA 1
ATOM 1732 C C . ARG A 1 229 ? 0.177 7.106 27.972 1.00 57.38 229 ARG A C 1
ATOM 1734 O O . ARG A 1 229 ? -0.720 7.892 27.674 1.00 57.38 229 ARG A O 1
ATOM 1741 N N . LYS A 1 230 ? 0.268 6.550 29.186 1.00 58.44 230 LYS A N 1
ATOM 1742 C CA . LYS A 1 230 ? -0.610 6.920 30.310 1.00 58.44 230 LYS A CA 1
ATOM 1743 C C . LYS A 1 230 ? -0.352 8.362 30.760 1.00 58.44 230 LYS A C 1
ATOM 1745 O O . LYS A 1 230 ? -1.311 9.119 30.870 1.00 58.44 230 LYS A O 1
ATOM 1750 N N . ALA A 1 231 ? 0.911 8.772 30.878 1.00 57.97 231 ALA A N 1
ATOM 1751 C CA . ALA A 1 231 ? 1.303 10.134 31.237 1.00 57.97 231 ALA A CA 1
ATOM 1752 C C . ALA A 1 231 ? 0.903 11.171 30.172 1.00 57.97 231 ALA A C 1
ATOM 1754 O O . ALA A 1 231 ? 0.476 12.271 30.514 1.00 57.97 231 ALA A O 1
ATOM 1755 N N . PHE A 1 232 ? 0.973 10.835 28.881 1.00 51.91 232 PHE A N 1
ATOM 1756 C CA . PHE A 1 232 ? 0.492 11.697 27.800 1.00 51.91 232 PHE A CA 1
ATOM 1757 C C . PHE A 1 232 ? -1.037 11.781 27.796 1.00 51.91 232 PHE A C 1
ATOM 1759 O O . PHE A 1 232 ? -1.582 12.871 27.652 1.00 51.91 232 PHE A O 1
ATOM 1766 N N . LYS A 1 233 ? -1.744 10.664 28.033 1.00 58.66 233 LYS A N 1
ATOM 1767 C CA . LYS A 1 233 ? -3.214 10.649 28.128 1.00 58.66 233 LYS A CA 1
ATOM 1768 C C . LYS A 1 233 ? -3.707 11.467 29.329 1.00 58.66 233 LYS A C 1
ATOM 1770 O O . LYS A 1 233 ? -4.667 12.222 29.197 1.00 58.66 233 LYS A O 1
ATOM 1775 N N . GLU A 1 234 ? -3.007 11.401 30.457 1.00 58.88 234 GLU A N 1
ATOM 1776 C CA . GLU A 1 234 ? -3.275 12.207 31.652 1.00 58.88 234 GLU A CA 1
A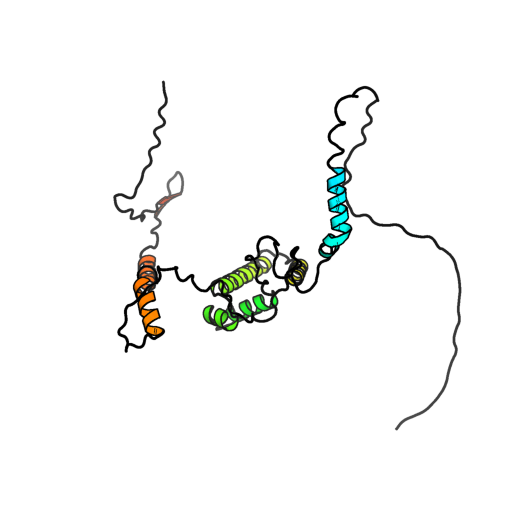TOM 1777 C C . GLU A 1 234 ? -2.936 13.696 31.451 1.00 58.88 234 GLU A C 1
ATOM 1779 O O . GLU A 1 234 ? -3.746 14.563 31.780 1.00 58.88 234 GLU A O 1
ATOM 1784 N N . LYS A 1 235 ? -1.809 14.010 30.794 1.00 55.50 235 LYS A N 1
ATOM 1785 C CA . LYS A 1 235 ? -1.459 15.387 30.393 1.00 55.50 235 LYS A CA 1
ATOM 1786 C C . LYS A 1 235 ? -2.418 15.968 29.348 1.00 55.50 235 LYS A C 1
ATOM 1788 O O . LYS A 1 235 ? -2.655 17.171 29.359 1.00 55.50 235 LYS A O 1
ATOM 1793 N N . SER A 1 236 ? -2.985 15.142 28.468 1.00 55.34 236 SER A N 1
ATOM 1794 C CA . SER A 1 236 ? -3.954 15.582 27.454 1.00 55.34 236 SER A CA 1
ATOM 1795 C C . SER A 1 236 ? -5.357 15.816 28.024 1.00 55.34 236 SER A C 1
ATOM 1797 O O . SER A 1 236 ? -6.017 16.759 27.605 1.00 55.34 236 SER A O 1
ATOM 1799 N N . LYS A 1 237 ? -5.779 15.057 29.049 1.00 54.41 237 LYS A N 1
ATOM 1800 C CA . LYS A 1 237 ? -7.033 15.317 29.783 1.00 54.41 237 LYS A CA 1
ATOM 1801 C C . LYS A 1 237 ? -6.999 16.612 30.607 1.00 54.41 237 LYS A C 1
ATOM 1803 O O . LYS A 1 237 ? -8.047 17.172 30.886 1.00 54.41 237 LYS A O 1
ATOM 1808 N N . LYS A 1 238 ? -5.811 17.110 30.974 1.00 51.91 238 LYS A N 1
ATOM 1809 C CA . LYS A 1 238 ? -5.630 18.398 31.675 1.00 51.91 238 LYS A CA 1
ATOM 1810 C C . LYS A 1 238 ? -5.599 19.627 30.754 1.00 51.91 238 LYS A C 1
ATOM 1812 O O . LYS A 1 238 ? -5.456 20.737 31.254 1.00 51.91 238 LYS A O 1
ATOM 1817 N N . LYS A 1 239 ? -5.716 19.459 29.432 1.00 54.16 239 LYS A N 1
ATOM 1818 C CA . LYS A 1 239 ? -5.646 20.555 28.449 1.00 54.16 239 LYS A CA 1
ATOM 1819 C C . LYS A 1 239 ? -6.922 20.671 27.618 1.00 54.16 239 LYS A C 1
ATOM 1821 O O . LYS A 1 239 ? -6.854 20.770 26.395 1.00 54.16 239 LYS A O 1
ATOM 1826 N N . GLU A 1 240 ? -8.086 20.667 28.256 1.00 55.12 240 GLU A N 1
ATOM 1827 C CA . GLU A 1 240 ? -9.260 21.210 27.575 1.00 55.12 240 GLU A CA 1
ATOM 1828 C C . GLU A 1 240 ? -9.072 22.732 27.442 1.00 55.12 240 GLU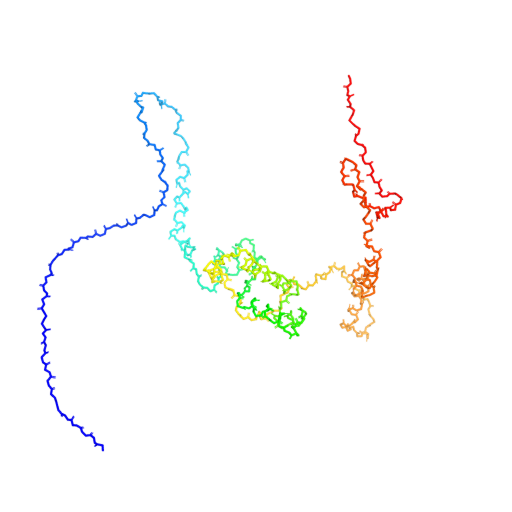 A C 1
ATOM 1830 O O . GLU A 1 240 ? -8.766 23.401 28.435 1.00 55.12 240 GLU A O 1
ATOM 1835 N N . PRO A 1 241 ? -9.150 23.302 26.226 1.00 52.84 241 PRO A N 1
ATOM 1836 C CA . PRO A 1 241 ? -9.018 24.738 26.055 1.00 52.84 241 PRO A CA 1
ATOM 1837 C C . PRO A 1 241 ? -10.239 25.414 26.677 1.00 52.84 241 PRO A C 1
ATOM 1839 O O . PRO A 1 241 ? -11.359 25.256 26.195 1.00 52.84 241 PRO A O 1
ATOM 1842 N N . VAL A 1 242 ? -10.023 26.204 27.729 1.00 55.66 242 VAL A N 1
ATOM 1843 C CA . VAL A 1 242 ? -11.046 27.128 28.221 1.00 55.66 242 VAL A CA 1
ATOM 1844 C C . VAL A 1 242 ? -11.124 28.274 27.215 1.00 55.66 242 VAL A C 1
ATOM 1846 O O . VAL A 1 242 ? -10.351 29.230 27.257 1.00 55.66 242 VAL A O 1
ATOM 1849 N N . VAL A 1 243 ? -12.007 28.120 26.231 1.00 57.16 243 VAL A N 1
ATOM 1850 C CA . VAL A 1 243 ? -12.245 29.126 25.197 1.00 57.16 243 VAL A CA 1
ATOM 1851 C C . VAL A 1 243 ? -13.118 30.222 25.796 1.00 57.16 243 VAL A C 1
ATOM 1853 O O . VAL A 1 243 ? -14.324 30.046 25.960 1.00 57.16 243 VAL A O 1
ATOM 1856 N N . PHE A 1 244 ? -12.520 31.374 26.098 1.00 55.09 244 PHE A N 1
ATOM 1857 C CA . PHE A 1 244 ? -13.289 32.555 26.471 1.00 55.09 244 PHE A CA 1
ATOM 1858 C C . PHE A 1 244 ? -13.716 33.296 25.209 1.00 55.09 244 PHE A C 1
ATOM 1860 O O . PHE A 1 244 ? -12.910 33.885 24.483 1.00 55.09 244 PHE A O 1
ATOM 1867 N N . VAL A 1 245 ? -15.017 33.253 24.955 1.00 60.75 245 VAL A N 1
ATOM 1868 C CA . VAL A 1 245 ? -15.670 34.031 23.912 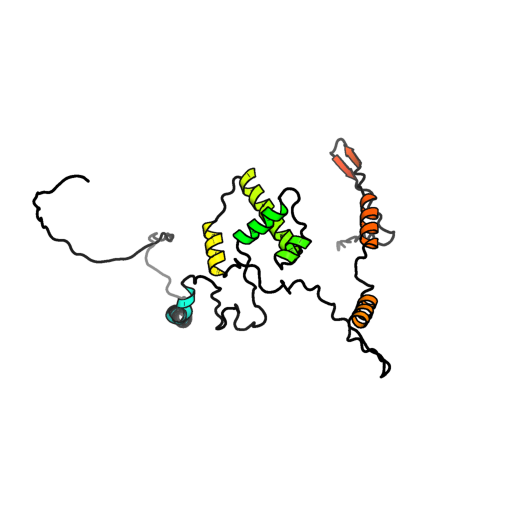1.00 60.75 245 VAL A CA 1
ATOM 1869 C C . VAL A 1 245 ? -16.223 35.295 24.553 1.00 60.75 245 VAL A C 1
ATOM 1871 O O . VAL A 1 245 ? -17.109 35.217 25.401 1.00 60.75 245 VAL A O 1
ATOM 1874 N N . LYS A 1 246 ? -15.730 36.461 24.131 1.00 63.75 246 LYS A N 1
ATOM 1875 C CA . LYS A 1 246 ? -16.326 37.745 24.512 1.00 63.75 246 LYS A CA 1
ATOM 1876 C C . LYS A 1 246 ? -16.926 38.396 23.277 1.00 63.75 246 LYS A C 1
ATOM 1878 O O . LYS A 1 246 ? -16.214 38.736 22.329 1.00 63.75 246 LYS A O 1
ATOM 1883 N N . GLU A 1 247 ? -18.241 38.564 23.287 1.00 57.41 247 GLU A N 1
ATOM 1884 C CA . GLU A 1 247 ? -18.936 39.324 22.255 1.00 57.41 247 GLU A CA 1
ATOM 1885 C C . GLU A 1 247 ? -18.834 40.814 22.570 1.00 57.41 247 GLU A C 1
ATOM 1887 O O . GLU A 1 247 ? -19.105 41.270 23.681 1.00 57.41 247 GLU A O 1
ATOM 1892 N N . THR A 1 248 ? -18.373 41.581 21.588 1.00 70.12 248 THR A N 1
ATOM 1893 C CA . THR A 1 248 ? -18.315 43.041 21.663 1.00 70.12 248 THR A CA 1
ATOM 1894 C C . THR A 1 248 ? -19.159 43.625 20.537 1.00 70.12 248 THR A C 1
ATOM 1896 O O . THR A 1 248 ? -19.410 42.952 19.539 1.00 70.12 248 THR A O 1
ATOM 1899 N N . LYS A 1 249 ? -19.545 44.905 20.638 1.00 65.44 249 LYS A N 1
ATOM 1900 C CA . LYS A 1 249 ? -20.311 45.609 19.585 1.00 65.44 249 LYS A CA 1
ATOM 1901 C C . LYS A 1 249 ? -19.626 45.605 18.202 1.00 65.44 249 LYS A C 1
ATOM 1903 O O . LYS A 1 249 ? -20.260 45.953 17.216 1.00 65.44 249 LYS A O 1
ATOM 1908 N N . ARG A 1 250 ? -18.339 45.235 18.129 1.00 61.25 250 ARG A N 1
ATOM 1909 C CA . ARG A 1 250 ? -17.524 45.151 16.904 1.00 61.25 250 ARG A CA 1
ATOM 1910 C C . ARG A 1 250 ? -17.272 43.716 16.413 1.00 61.25 250 ARG A C 1
ATOM 1912 O O . ARG A 1 250 ? -16.563 43.545 15.429 1.00 61.25 250 ARG A O 1
ATOM 1919 N N . GLY A 1 251 ? -17.836 42.702 17.073 1.00 63.19 251 GLY A N 1
ATOM 1920 C CA . GLY A 1 251 ? -17.703 41.294 16.691 1.00 63.19 251 GLY A CA 1
ATOM 1921 C C . GLY A 1 251 ? -17.260 40.377 17.834 1.00 63.19 251 GLY A C 1
ATOM 1922 O O . GLY A 1 251 ? -17.012 40.808 18.968 1.00 63.19 251 GLY A O 1
ATOM 1923 N N . LYS A 1 252 ? -17.182 39.082 17.516 1.00 64.25 252 LYS A N 1
ATOM 1924 C CA . LYS A 1 252 ? -16.843 37.994 18.439 1.00 64.25 252 LYS A CA 1
ATOM 1925 C C . LYS A 1 252 ? -15.325 37.836 18.529 1.00 64.25 252 LYS A C 1
ATOM 1927 O O . LYS A 1 252 ? -14.695 37.457 17.545 1.00 64.25 252 LYS A O 1
ATOM 1932 N N . MET A 1 253 ? -14.741 38.107 19.697 1.00 55.44 253 MET A N 1
ATOM 1933 C CA . MET A 1 253 ? -13.328 37.813 19.955 1.00 55.44 253 MET A CA 1
ATOM 1934 C C . MET A 1 253 ? -13.192 36.514 20.744 1.00 55.44 253 MET A C 1
ATOM 1936 O O . MET A 1 253 ? -13.872 36.303 21.752 1.00 55.44 253 MET A O 1
ATOM 1940 N N . VAL A 1 254 ? -12.307 35.645 20.260 1.00 65.00 254 VAL A N 1
ATOM 1941 C CA . VAL A 1 254 ? -11.987 34.354 20.869 1.00 65.00 254 VAL A CA 1
ATOM 1942 C C . VAL A 1 254 ? -10.579 34.443 21.441 1.00 65.00 254 VAL A C 1
ATOM 1944 O O . VAL A 1 254 ? -9.615 34.601 20.692 1.00 65.00 254 VAL A O 1
ATOM 1947 N N . PHE A 1 255 ? -10.460 34.352 22.764 1.00 57.41 255 PHE A N 1
ATOM 1948 C CA . PHE A 1 255 ? -9.173 34.362 23.452 1.00 57.41 255 PHE A CA 1
ATOM 1949 C C . PHE A 1 255 ? -8.794 32.934 23.842 1.00 57.41 255 PHE A C 1
ATOM 1951 O O . PHE A 1 255 ? -9.553 32.250 24.529 1.00 57.41 255 PHE A O 1
ATOM 1958 N N . ASN A 1 256 ? -7.614 32.491 23.409 1.00 62.69 256 ASN A N 1
ATOM 1959 C CA . ASN A 1 256 ? -7.036 31.215 23.820 1.00 62.69 256 ASN A CA 1
ATOM 1960 C C . ASN A 1 256 ? -5.817 31.501 24.705 1.00 62.69 256 ASN A C 1
ATOM 1962 O O . ASN A 1 256 ? -4.773 31.916 24.206 1.00 62.69 256 ASN A O 1
ATOM 1966 N N . LEU A 1 257 ? -5.988 31.370 26.022 1.00 58.16 257 LEU A N 1
ATOM 1967 C CA . LEU A 1 257 ? -5.043 31.884 27.023 1.00 58.16 257 LEU A CA 1
ATOM 1968 C C . LEU A 1 257 ? -4.067 30.830 27.583 1.00 58.16 257 LEU A C 1
ATOM 1970 O O . LEU A 1 257 ? -3.186 31.195 28.347 1.00 58.16 257 LEU A O 1
ATOM 1974 N N . ASN A 1 258 ? -4.147 29.558 27.174 1.00 56.31 258 ASN A N 1
ATOM 1975 C CA . ASN A 1 258 ? -3.343 28.472 27.769 1.00 56.31 258 ASN A CA 1
ATOM 1976 C C . ASN A 1 258 ? -2.119 28.045 26.940 1.00 56.31 258 ASN A C 1
ATOM 1978 O O . ASN A 1 258 ? -1.716 26.878 26.957 1.00 56.31 258 ASN A O 1
ATOM 1982 N N . ALA A 1 259 ? -1.488 28.969 26.218 1.00 57.91 259 ALA A N 1
ATOM 1983 C CA . ALA A 1 259 ? -0.107 28.741 25.815 1.00 57.91 259 ALA A CA 1
ATOM 1984 C C . ALA A 1 259 ? 0.784 29.061 27.024 1.00 57.91 259 ALA A C 1
ATOM 1986 O O . ALA A 1 259 ? 1.270 30.183 27.145 1.00 57.91 259 ALA A O 1
ATOM 1987 N N . ASP A 1 260 ? 0.987 28.085 27.918 1.00 55.72 260 ASP A N 1
ATOM 1988 C CA . ASP A 1 260 ? 2.081 28.122 28.897 1.00 55.72 260 ASP A CA 1
ATOM 1989 C C . ASP A 1 260 ? 3.400 28.084 28.115 1.00 55.72 260 ASP A C 1
ATOM 1991 O O . ASP A 1 260 ? 4.020 27.037 27.914 1.00 55.72 260 ASP A O 1
ATOM 1995 N N . VAL A 1 261 ? 3.792 29.233 27.570 1.00 57.38 261 VAL A N 1
ATOM 1996 C CA . VAL A 1 261 ? 5.104 29.416 26.971 1.00 57.38 261 VAL A CA 1
ATOM 1997 C C . VAL A 1 261 ? 6.046 29.703 28.123 1.00 57.38 261 VAL A C 1
ATOM 1999 O O . VAL A 1 261 ? 5.917 30.717 28.808 1.00 57.38 261 VAL A O 1
ATOM 2002 N N . THR A 1 262 ? 6.990 28.795 28.352 1.00 56.94 262 THR A N 1
ATOM 2003 C CA . THR A 1 262 ? 8.063 29.009 29.321 1.00 56.94 262 THR A CA 1
ATOM 2004 C C . THR A 1 262 ? 8.765 30.332 29.003 1.00 56.94 262 THR A C 1
ATOM 2006 O O . THR A 1 262 ? 9.093 30.610 27.842 1.00 56.94 262 THR A O 1
ATOM 2009 N N . GLN A 1 263 ? 8.942 31.187 30.019 1.00 52.34 263 GLN A N 1
ATOM 2010 C CA . GLN A 1 263 ? 9.613 32.481 29.868 1.00 52.34 263 GLN A CA 1
ATOM 2011 C C . GLN A 1 263 ? 10.991 32.244 29.224 1.00 52.34 263 GLN A C 1
ATOM 2013 O O . GLN A 1 263 ? 11.856 31.610 29.815 1.00 52.34 263 GLN A O 1
ATOM 2018 N N . GLY A 1 264 ? 11.154 32.665 27.964 1.00 56.28 264 GLY A N 1
ATOM 2019 C CA . GLY A 1 264 ? 12.360 32.422 27.156 1.00 56.28 264 GLY A CA 1
ATOM 2020 C C . GLY A 1 264 ? 12.106 31.887 25.740 1.00 56.28 264 GLY A C 1
ATOM 2021 O O . GLY A 1 264 ? 12.954 32.067 24.871 1.00 56.28 264 GLY A O 1
ATOM 2022 N N . HIS A 1 265 ? 10.935 31.297 25.461 1.00 54.03 265 HIS A N 1
ATOM 2023 C CA . HIS A 1 265 ? 10.608 30.750 24.127 1.00 54.03 265 HIS A CA 1
ATOM 2024 C C . HIS A 1 265 ? 9.703 31.647 23.262 1.00 54.03 265 HIS A C 1
ATOM 2026 O O . HIS A 1 265 ? 9.393 31.304 22.121 1.00 54.03 265 HIS A O 1
ATOM 2032 N N . VAL A 1 266 ? 9.310 32.827 23.754 1.00 59.50 266 VAL A N 1
ATOM 2033 C CA . VAL A 1 266 ? 8.560 33.814 22.960 1.00 59.50 266 VAL A CA 1
ATOM 2034 C C . VAL A 1 266 ? 9.541 34.676 22.161 1.00 59.50 266 VAL A C 1
ATOM 2036 O O . VAL A 1 266 ? 10.034 35.691 22.647 1.00 59.50 266 VAL A O 1
ATOM 2039 N N . LYS A 1 267 ? 9.822 34.302 20.909 1.00 55.72 267 LYS A N 1
ATOM 2040 C CA . LYS A 1 267 ? 10.551 35.174 19.974 1.00 55.72 267 LYS A CA 1
ATOM 2041 C C . LYS A 1 267 ? 9.571 36.140 19.305 1.00 55.72 267 LYS A C 1
ATOM 2043 O O . LYS A 1 267 ? 8.881 35.764 18.361 1.00 55.72 267 LYS A O 1
ATOM 2048 N N . ARG A 1 268 ? 9.515 37.396 19.759 1.00 58.44 268 ARG A N 1
ATOM 2049 C CA . ARG A 1 268 ? 8.978 38.491 18.932 1.00 58.44 268 ARG A CA 1
ATOM 2050 C C . ARG A 1 268 ? 10.088 38.953 17.994 1.00 58.44 268 ARG A C 1
ATOM 2052 O O . ARG A 1 268 ? 11.047 39.576 18.434 1.00 58.44 268 ARG A O 1
ATOM 2059 N N . VAL A 1 269 ? 9.977 38.618 16.713 1.00 48.69 269 VAL A N 1
ATOM 2060 C CA . VAL A 1 269 ? 10.859 39.167 15.677 1.00 48.69 269 VAL A CA 1
ATOM 2061 C C . VAL A 1 269 ? 10.286 40.523 15.276 1.00 48.69 269 VAL A C 1
ATOM 2063 O O . VAL A 1 269 ? 9.297 40.586 14.549 1.00 48.69 269 VAL A O 1
ATOM 2066 N N . TYR A 1 270 ? 10.862 41.612 15.784 1.00 49.25 270 TYR A N 1
ATOM 2067 C CA . TYR A 1 270 ? 10.542 42.947 15.284 1.00 49.25 270 TYR A CA 1
ATOM 2068 C C . TYR A 1 270 ? 11.324 43.163 13.990 1.00 49.25 270 TYR A C 1
ATOM 2070 O O . TYR A 1 270 ? 12.552 43.196 13.995 1.00 49.25 270 TYR A O 1
ATOM 2078 N N . LYS A 1 271 ? 10.612 43.272 12.870 1.00 43.47 271 LYS A N 1
ATOM 2079 C CA . LYS A 1 271 ? 11.199 43.677 11.595 1.00 43.47 271 LYS A CA 1
ATOM 2080 C C . LYS A 1 271 ? 11.287 45.203 11.603 1.00 43.47 271 LYS A C 1
ATOM 2082 O O . LYS A 1 271 ? 10.272 45.876 11.453 1.00 43.47 271 LYS A O 1
ATOM 2087 N N . THR A 1 272 ? 12.469 45.752 11.854 1.00 53.56 272 THR A N 1
ATOM 2088 C CA . THR A 1 272 ? 12.721 47.189 11.710 1.00 53.56 272 THR A CA 1
ATOM 2089 C C . THR A 1 272 ? 12.976 47.496 10.239 1.00 53.56 272 THR A C 1
ATOM 2091 O O . THR A 1 272 ? 14.030 47.179 9.695 1.00 53.56 272 THR A O 1
ATOM 2094 N N . GLU A 1 273 ? 11.994 48.093 9.569 1.00 53.00 273 GLU A N 1
ATOM 2095 C CA . GLU A 1 273 ? 12.201 48.688 8.249 1.00 53.00 273 GLU A CA 1
ATOM 2096 C C . GLU A 1 273 ? 12.856 50.062 8.442 1.00 53.00 273 GLU A C 1
ATOM 2098 O O . GLU A 1 273 ? 12.200 51.043 8.790 1.00 53.00 273 GLU A O 1
ATOM 2103 N N . LEU A 1 274 ? 14.180 50.117 8.272 1.00 49.81 274 LEU A N 1
ATOM 2104 C CA . LEU A 1 274 ? 14.927 51.369 8.158 1.00 49.81 274 LEU A CA 1
ATOM 2105 C C . LEU A 1 274 ? 14.531 52.043 6.839 1.00 49.81 274 LEU A C 1
ATOM 2107 O O . LEU A 1 274 ? 14.975 51.638 5.766 1.00 49.81 274 LEU A O 1
ATOM 2111 N N . LYS A 1 275 ? 13.684 53.072 6.916 1.00 46.59 275 LYS A N 1
ATOM 2112 C CA . LYS A 1 275 ? 13.527 54.040 5.828 1.00 46.59 275 LYS A CA 1
ATOM 2113 C C . LYS A 1 275 ? 14.750 54.955 5.843 1.00 46.59 275 LYS A C 1
ATOM 2115 O O . LYS A 1 275 ? 14.919 55.725 6.785 1.00 46.59 275 LYS A O 1
ATOM 2120 N N . SER A 1 276 ? 15.598 54.837 4.823 1.00 50.91 276 SER A N 1
ATOM 2121 C CA . SER A 1 276 ? 16.607 55.854 4.525 1.00 50.91 276 SER A CA 1
ATOM 2122 C C . SER A 1 276 ? 15.877 57.122 4.085 1.00 50.91 276 SER A C 1
ATOM 2124 O O . SER A 1 276 ? 15.044 57.050 3.179 1.00 50.91 276 SER A O 1
ATOM 2126 N N . TYR A 1 277 ? 16.153 58.234 4.762 1.00 47.59 277 TYR A N 1
ATOM 2127 C CA . TYR A 1 277 ? 15.848 59.583 4.284 1.00 47.59 277 TYR A CA 1
ATOM 2128 C C . TYR A 1 277 ? 16.980 60.076 3.385 1.00 47.59 277 TYR A C 1
ATOM 2130 O O . TYR A 1 277 ? 18.119 59.584 3.577 1.00 47.59 277 TYR A O 1
#

Foldseek 3Di:
DDDDDDDDDDDDDDDDDDDDDDDDDDDDDDDDDDDDDDDDDDDDDPDDDPDPDPPVVVVVVVVVVCCVPVVVQVVDQAFQAADAPAPDRQDNDPVDPPDGDDFAAQVVVLVVLQCQQPPDVHDDLVVSCVVLLEDSVVSVVSNVVVVVVCCCCPVVVDDDPVVVSVSVCGNHNHDPDRDPHRPCVPPPPLPCDPDDDDDDDPPDDDDPVNVVVVSVVVVPVDDCDVVNVVVVVVVVVVDDFPWDWDQDPVGIDTDGPPPPDPVPPDDDDDDDDDDDD